Protein 2HQX (pdb70)

B-factor: mean 15.93, std 7.94, range [4.42, 70.78]

Secondary structure (P-SEA, 3-state):
caaaaaaaaaaaaaaacccccccccccccbbbbbbccccbbbbbbbcccccccbbbbbccccbbbbbbcccccccccccccccccccccc/caaaaaaaaaaaaaaacccccccccccccbbbbbbccccbbbbbbbcccccccbbbbbcccccbbbbbcccccccccccccccccccccc

InterPro domains:
  IPR002071 Thermonuclease active site [PS01284] (103-113)
  IPR002999 Tudor domain [PF00567] (680-797)
  IPR002999 Tudor domain [PS50304] (729-787)
  IPR002999 Tudor domain [SM00333] (728-785)
  IPR016071 Staphylococcal nuclease (SNase-like), OB-fold [PF00565] (51-166)
  IPR016071 Staphylococcal nuclease (SNase-like), OB-fold [PF00565] (220-327)
  IPR016071 Staphylococcal nuclease (SNase-like), OB-fold [PF00565] (368-495)
  IPR016071 Staphylococcal nuclease (SNase-like), OB-fold [PF00565] (553-659)
  IPR016071 Staphylococcal nuclease (SNase-like), OB-fold [PF00565] (847-894)
  IPR016071 Staphylococcal nuclease (SNase-like), OB-fold [PS50830] (18-166)
  IPR016071 Staphylococcal nuclease (SNase-like), OB-fold [PS50830] (193-328)
  IPR016071 Staphylococcal nuclease (SNase-like), OB-fold [PS50830] (341-496)
  IPR016071 Staphylococcal nuclease (SNase-like), OB-fold [PS50830] (525-660)
  IPR016071 Staphylococcal nuclease (SNase-like), OB-fold [SM00318] (18-166)
  IPR016071 Staphylococcal nuclease (SNase-like), OB-fold [SM00318] (193-328)
  IPR016071 Staphylococcal nuclease (SNase-like), OB-fold [SM00318] (341-496)
  IPR016071 Staphylococcal nuclease (SNase-like), OB-fold [SM00318] (525-660)
  IPR016685 RNA-induced silencing complex, nuclease component Tudor-SN [PIRSF017179] (17-906)
  IPR035437 SNase-like, OB-fold superfamily [G3DSA:2.40.50.90] (15-183)
  IPR035437 SNase-like, OB-fold superfamily [G3DSA:2.40.50.90] (184-339)

Radius of gyration: 18.03 Å; Cα contacts (8 Å, |Δi|>4): 352; chains: 2; bounding box: 42×44×46 Å

Foldseek 3Di:
DVVVVLQVVQQVVCVVPPADPPPDDADAQDWWWFQDPVRGIAIWGFHDDPDQAFTWIARQQAGDIDTGHPRRIHHDDPCNDCVNPNRNHD/DVVVVLQVVQQVVCVVVPFDPPPDDADAQDWWWFQDPVRGIAIWGFHDDPDQAFTWIARQQAGDIDTGHVRRIGHDDPCNDVVNPNRNHD

Solvent-accessible surface area: 9723 Å² total; per-residue (Å²): 93,132,27,127,132,15,7,114,86,1,60,93,62,14,85,98,74,76,46,68,66,10,72,33,44,3,51,178,39,38,64,0,4,0,65,61,118,76,38,80,33,31,1,0,105,1,58,94,26,83,10,0,29,104,0,45,0,43,3,2,4,116,34,56,149,38,71,4,45,13,82,78,7,0,88,19,32,111,61,17,25,43,100,85,14,86,53,63,44,167,104,129,28,129,134,16,6,119,85,0,64,93,59,14,88,98,72,76,52,69,102,77,80,37,83,25,56,180,37,38,64,0,3,0,66,6,52,46,36,80,36,6,1,0,102,1,51,94,76,90,37,115,61,100,4,41,0,41,0,4,5,53,29,3,88,13,40,4,50,43,114,76,9,0,89,19,33,113,61,18,27,45,101,86,12,84,52,67,35,170

Structure (mmCIF, N/CA/C/O backbone):
data_2HQX
#
_entry.id   2HQX
#
_cell.length_a   30.777
_cell.length_b   37.684
_cell.length_c   40.202
_cell.angle_alpha   90.03
_cell.angle_beta   105.32
_cell.angle_gamma   99.72
#
_symmetry.space_group_name_H-M   'P 1'
#
loop_
_entity.id
_entity.type
_entity.pdbx_description
1 polyme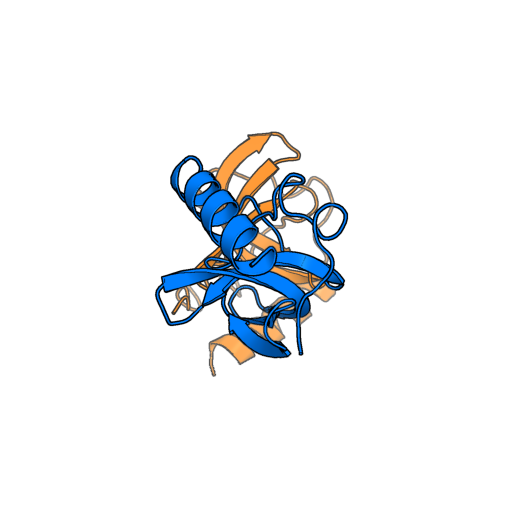r 'P100 CO-ACTIVATOR TUDOR DOMAIN'
2 water water
#
loop_
_atom_site.group_PDB
_atom_site.id
_atom_site.type_symbol
_atom_site.label_atom_id
_atom_site.label_alt_id
_atom_site.label_comp_id
_atom_site.label_asym_id
_atom_site.label_entity_id
_atom_site.label_seq_id
_atom_site.pdbx_PDB_ins_code
_atom_site.Cartn_x
_atom_site.Cartn_y
_atom_site.Cartn_z
_atom_site.occupancy
_atom_site.B_iso_or_equiv
_atom_site.auth_seq_id
_atom_site.auth_comp_id
_atom_site.auth_asym_id
_atom_site.auth_atom_id
_atom_site.pdbx_PDB_model_num
ATOM 1 N N . THR A 1 41 ? -12.197 10.886 11.120 1.00 16.75 8 THR A N 1
ATOM 2 C CA . THR A 1 41 ? -10.763 11.210 11.256 1.00 16.10 8 THR A CA 1
ATOM 3 C C . THR A 1 41 ? -10.211 11.436 9.813 1.00 14.88 8 THR A C 1
ATOM 4 O O . THR A 1 41 ? -10.764 10.898 8.845 1.00 14.71 8 THR A O 1
ATOM 8 N N . GLN A 1 42 ? -9.169 12.252 9.645 1.00 13.80 9 GLN A N 1
ATOM 9 C CA . GLN A 1 42 ? -8.579 12.468 8.309 1.00 13.61 9 GLN A CA 1
ATOM 10 C C . GLN A 1 42 ? -8.162 11.156 7.655 1.00 12.48 9 GLN A C 1
ATOM 11 O O . GLN A 1 42 ? -8.397 10.931 6.469 1.00 11.58 9 GLN A O 1
ATOM 17 N N . PHE A 1 43 ? -7.545 10.292 8.450 1.00 11.78 10 PHE A N 1
ATOM 18 C CA . PHE A 1 43 ? -7.155 8.968 7.996 1.00 12.54 10 PHE A CA 1
ATOM 19 C C . PHE A 1 43 ? -8.382 8.172 7.540 1.00 12.65 10 PHE A C 1
ATOM 20 O O . PHE A 1 43 ? -8.386 7.589 6.455 1.00 11.53 10 PHE A O 1
ATOM 28 N N . GLN A 1 44 ? -9.430 8.143 8.357 1.00 12.37 11 GLN A N 1
ATOM 29 C CA . GLN A 1 44 ? -10.642 7.385 8.030 1.00 12.83 11 GLN A CA 1
ATOM 30 C C . GLN A 1 44 ? -11.270 7.861 6.735 1.00 12.37 11 GLN A C 1
ATOM 31 O O . GLN A 1 44 ? -11.682 7.052 5.913 1.00 12.13 11 GLN A O 1
ATOM 37 N N . LYS A 1 45 ? -11.332 9.176 6.556 1.00 12.00 12 LYS A N 1
ATOM 38 C CA . LYS A 1 45 ? -11.914 9.777 5.368 1.00 12.13 12 LYS A CA 1
ATOM 39 C C . LYS A 1 45 ? -11.076 9.455 4.138 1.00 11.57 12 LYS A C 1
ATOM 40 O O . LYS A 1 45 ? -11.621 9.143 3.087 1.00 11.16 12 LYS A O 1
ATOM 46 N N . LEU A 1 46 ? -9.747 9.544 4.258 1.00 10.51 13 LEU A N 1
ATOM 47 C CA . LEU A 1 46 ? -8.886 9.220 3.110 1.00 10.73 13 LEU A CA 1
ATOM 48 C C . LEU A 1 46 ? -9.036 7.751 2.717 1.00 10.21 13 LEU A C 1
ATOM 49 O O . LEU A 1 46 ? -9.090 7.443 1.534 1.00 10.01 13 LEU A O 1
ATOM 54 N N . MET A 1 47 ? -9.124 6.851 3.693 1.00 10.36 14 MET A N 1
ATOM 55 C CA . MET A 1 47 ? -9.225 5.421 3.378 1.00 10.20 14 MET A CA 1
ATOM 56 C C . MET A 1 47 ? -10.507 5.103 2.661 1.00 10.43 14 MET A C 1
ATOM 57 O O . MET A 1 47 ? -10.523 4.308 1.730 1.00 9.31 14 MET A O 1
ATOM 62 N N . GLU A 1 48 ? -11.596 5.725 3.103 1.00 10.81 15 GLU A N 1
ATOM 63 C CA . GLU A 1 48 ? -12.875 5.548 2.437 1.00 12.10 15 GLU A CA 1
ATOM 64 C C . GLU A 1 48 ? -12.802 6.035 0.999 1.00 10.89 15 GLU A C 1
ATOM 65 O O . GLU A 1 48 ? -13.194 5.322 0.079 1.00 11.54 15 GLU A O 1
ATOM 71 N N . ASN A 1 49 ? -12.284 7.242 0.808 1.00 10.07 16 ASN A N 1
ATOM 72 C CA . ASN A 1 49 ? -12.228 7.810 -0.535 1.00 10.59 16 ASN A CA 1
ATOM 73 C C . ASN A 1 49 ? -11.286 6.976 -1.415 1.00 9.32 16 ASN A C 1
ATOM 74 O O . ASN A 1 49 ? -11.622 6.644 -2.532 1.00 9.80 16 ASN A O 1
ATOM 79 N N . MET A 1 50 ? -10.121 6.602 -0.871 1.00 7.97 17 MET A N 1
ATOM 80 C CA . MET A 1 50 ? -9.151 5.805 -1.618 1.00 7.30 17 MET A CA 1
ATOM 81 C C . MET A 1 50 ? -9.732 4.456 -2.026 1.00 8.02 17 MET A C 1
ATOM 82 O O . MET A 1 50 ? -9.621 4.044 -3.172 1.00 8.57 17 MET A O 1
ATOM 87 N N . ARG A 1 51 ? -10.346 3.751 -1.077 1.00 7.24 18 ARG A N 1
ATOM 88 C CA . ARG A 1 51 ? -10.933 2.437 -1.351 1.00 7.54 18 ARG A CA 1
ATOM 89 C C . ARG A 1 51 ? -12.097 2.501 -2.333 1.00 7.83 18 ARG A C 1
ATOM 90 O O . ARG A 1 51 ? -12.245 1.603 -3.174 1.00 7.75 18 ARG A O 1
ATOM 98 N N . ASN A 1 52 ? -12.883 3.573 -2.272 1.00 7.94 19 ASN A N 1
ATOM 99 C CA . ASN A 1 52 ? -13.954 3.740 -3.266 1.00 9.63 19 ASN A CA 1
ATOM 100 C C . ASN A 1 52 ? -13.376 3.953 -4.654 1.00 9.80 19 ASN A C 1
ATOM 101 O O . ASN A 1 52 ? -13.888 3.428 -5.647 1.00 10.63 19 ASN A O 1
ATOM 106 N N . ASP A 1 53 ? -12.272 4.703 -4.725 1.00 10.18 20 ASP A N 1
ATOM 107 C CA . ASP A 1 53 ? -11.598 4.922 -6.003 1.00 10.64 20 ASP A CA 1
ATOM 108 C C . ASP A 1 53 ? -10.947 3.637 -6.526 1.00 9.95 20 ASP A C 1
ATOM 109 O O . ASP A 1 53 ? -11.024 3.327 -7.715 1.00 10.82 20 ASP A O 1
ATOM 114 N N . ILE A 1 54 ? -10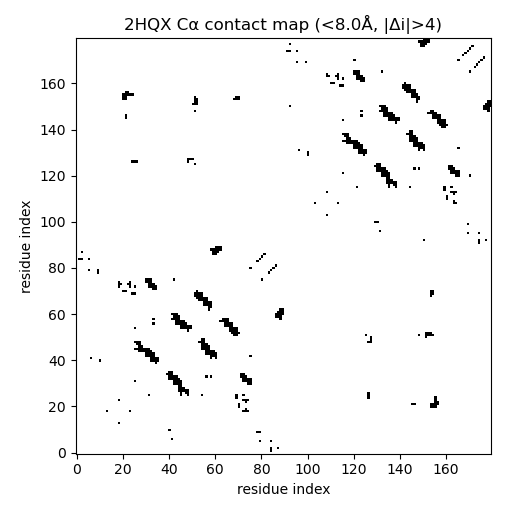.287 2.888 -5.644 1.00 8.95 21 ILE A N 1
ATOM 115 C CA . ILE A 1 54 ? -9.665 1.622 -6.060 1.00 10.19 21 ILE A CA 1
ATOM 116 C C . ILE A 1 54 ? -10.744 0.687 -6.609 1.00 11.00 21 ILE A C 1
ATOM 117 O O . ILE A 1 54 ? -10.545 0.051 -7.627 1.00 11.76 21 ILE A O 1
ATOM 122 N N . ALA A 1 55 ? -11.896 0.624 -5.950 1.00 12.28 22 ALA A N 1
ATOM 123 C CA . ALA A 1 55 ? -12.982 -0.239 -6.402 1.00 14.08 22 ALA A CA 1
ATOM 124 C C . ALA A 1 55 ? -13.493 0.182 -7.788 1.00 15.06 22 ALA A C 1
ATOM 125 O O . ALA A 1 55 ? -13.866 -0.681 -8.590 1.00 16.83 22 ALA A O 1
ATOM 127 N N . SER A 1 56 ? -13.464 1.483 -8.089 1.00 15.85 23 SER A N 1
ATOM 128 C CA . SER A 1 56 ? -13.858 2.002 -9.414 1.00 17.23 23 SER A CA 1
ATOM 129 C C . SER A 1 56 ? -12.844 1.671 -10.513 1.00 17.27 23 SER A C 1
ATOM 130 O O . SER A 1 56 ? -13.193 1.659 -11.692 1.00 17.49 23 SER A O 1
ATOM 133 N N . HIS A 1 57 ? -11.590 1.443 -10.122 1.00 16.17 24 HIS A N 1
ATOM 134 C CA . HIS A 1 57 ? -10.487 1.218 -11.060 1.00 16.68 24 HIS A CA 1
ATOM 135 C C . HIS A 1 57 ? -9.460 0.263 -10.440 1.00 16.31 24 HIS A C 1
ATOM 136 O O . HIS A 1 57 ? -8.341 0.658 -10.092 1.00 16.05 24 HIS A O 1
ATOM 138 N N . PRO A 1 58 ? -9.854 -0.998 -10.308 1.00 16.86 25 PRO A N 1
ATOM 139 C CA . PRO A 1 58 ? -9.047 -2.005 -9.627 1.00 16.33 25 PRO A CA 1
ATOM 140 C C . PRO A 1 58 ? -7.667 -2.126 -10.275 1.00 16.33 25 PRO A C 1
ATOM 141 O O . PRO A 1 58 ? -7.560 -2.049 -11.503 1.00 16.20 25 PRO A O 1
ATOM 143 N N . PRO A 1 59 ? -6.601 -2.305 -9.466 1.00 15.96 26 PRO A N 1
ATOM 144 C CA . PRO A 1 59 ? -5.281 -2.441 -10.085 1.00 15.73 26 PRO A CA 1
ATOM 145 C C . PRO A 1 59 ? -5.256 -3.546 -11.134 1.00 15.54 26 PRO A C 1
ATOM 146 O O . PRO A 1 59 ? -5.865 -4.607 -10.930 1.00 15.34 26 PRO A O 1
ATOM 150 N N . VAL A 1 60 ? -4.536 -3.291 -12.227 1.00 15.82 27 VAL A N 1
ATOM 151 C CA . VAL A 1 60 ? -4.402 -4.259 -13.317 1.00 16.24 27 VAL A CA 1
ATOM 152 C C . VAL A 1 60 ? -3.102 -5.028 -13.165 1.00 16.84 27 VAL A C 1
ATOM 153 O O . VAL A 1 60 ? -2.042 -4.428 -13.035 1.00 16.47 27 VAL A O 1
ATOM 155 N N . GLU A 1 61 ? -3.183 -6.358 -13.194 1.00 17.35 28 GLU A N 1
ATOM 156 C CA . GLU A 1 61 ? -1.998 -7.189 -13.021 1.00 17.90 28 GLU A CA 1
ATOM 157 C C . GLU A 1 61 ? -0.942 -6.816 -14.056 1.00 18.07 28 GLU A C 1
ATOM 158 O O . GLU A 1 61 ? -1.235 -6.711 -15.248 1.00 18.38 28 GLU A O 1
ATOM 160 N N . GLY A 1 62 ? 0.264 -6.525 -13.565 1.00 18.18 29 GLY A N 1
ATOM 161 C CA . GLY A 1 62 ? 1.434 -6.211 -14.386 1.00 18.38 29 GLY A CA 1
ATOM 162 C C . GLY A 1 62 ? 1.671 -4.719 -14.619 1.00 18.05 29 GLY A C 1
ATOM 163 O O . GLY A 1 62 ? 2.764 -4.317 -15.013 1.00 18.58 29 GLY A O 1
ATOM 164 N N . SER A 1 63 ? 0.656 -3.906 -14.357 1.00 17.44 30 SER A N 1
ATOM 165 C CA . SER A 1 63 ? 0.773 -2.485 -14.589 1.00 16.41 30 SER A CA 1
ATOM 166 C C . SER A 1 63 ? 1.720 -1.814 -13.566 1.00 16.16 30 SER A C 1
ATOM 167 O O . SER A 1 63 ? 2.615 -1.061 -13.956 1.00 16.83 30 SER A O 1
ATOM 169 N N . TYR A 1 64 ? 1.539 -2.092 -12.273 1.00 14.74 31 TYR A N 1
ATOM 170 C CA . TYR A 1 64 ? 2.437 -1.536 -11.254 1.00 14.07 31 TYR A CA 1
ATOM 171 C C . TYR A 1 64 ? 3.658 -2.424 -11.012 1.00 13.73 31 TYR A C 1
ATOM 172 O O . TYR A 1 64 ? 3.506 -3.608 -10.728 1.00 14.48 31 TYR A O 1
ATOM 181 N N . ALA A 1 65 ? 4.849 -1.836 -11.106 1.00 13.28 32 ALA A N 1
ATOM 182 C CA . ALA A 1 65 ? 6.105 -2.540 -10.846 1.00 13.65 32 ALA A CA 1
ATOM 183 C C . ALA A 1 65 ? 6.738 -1.957 -9.581 1.00 13.02 32 ALA A C 1
ATOM 184 O O . ALA A 1 65 ? 6.965 -0.753 -9.502 1.00 14.27 32 ALA A O 1
ATOM 186 N N . PRO A 1 66 ? 7.018 -2.817 -8.605 1.00 13.08 33 PRO A N 1
ATOM 187 C CA . PRO A 1 66 ? 7.544 -2.373 -7.312 1.00 13.26 33 PRO A CA 1
ATOM 188 C C . PRO A 1 66 ? 9.000 -1.944 -7.420 1.00 13.46 33 PRO A C 1
ATOM 189 O O . PRO A 1 66 ? 9.820 -2.639 -8.037 1.00 13.90 33 PRO A O 1
ATOM 191 N N . ARG A 1 67 ? 9.325 -0.794 -6.846 1.00 12.70 34 ARG A N 1
ATOM 192 C CA . ARG A 1 67 ? 10.715 -0.379 -6.719 1.00 12.98 34 ARG A CA 1
ATOM 193 C C . ARG A 1 67 ? 10.948 0.202 -5.334 1.00 12.57 34 ARG A C 1
ATOM 194 O O . ARG A 1 67 ? 10.074 0.871 -4.773 1.00 11.54 34 ARG A O 1
ATOM 196 N N . ARG A 1 68 ? 12.129 -0.080 -4.784 1.00 11.58 35 ARG A N 1
ATOM 197 C CA . ARG A 1 68 ? 12.472 0.334 -3.440 1.00 10.64 35 ARG A CA 1
ATOM 198 C C . ARG A 1 68 ? 12.262 1.825 -3.260 1.00 10.06 35 ARG A C 1
ATOM 199 O O . ARG A 1 68 ? 12.693 2.637 -4.091 1.00 10.34 35 ARG A O 1
ATOM 207 N N . GLY A 1 69 ? 11.565 2.165 -2.173 1.00 9.39 36 GLY A N 1
ATOM 208 C CA . GLY A 1 69 ? 11.342 3.545 -1.787 1.00 10.24 36 GLY A CA 1
ATOM 209 C C . GLY A 1 69 ? 10.090 4.184 -2.369 1.00 9.55 36 GLY A C 1
ATOM 210 O O . GLY A 1 69 ? 9.690 5.284 -1.935 1.00 11.29 36 GLY A O 1
ATOM 211 N N . GLU A 1 70 ? 9.463 3.507 -3.332 1.00 10.51 37 GLU A N 1
ATOM 212 C CA . GLU A 1 70 ? 8.231 4.007 -3.955 1.00 10.26 37 GLU A CA 1
ATOM 213 C C . GLU A 1 70 ? 7.041 3.714 -3.071 1.00 10.03 37 GLU A C 1
ATOM 214 O O . GLU A 1 70 ? 7.013 2.701 -2.368 1.00 9.59 37 GLU A O 1
ATOM 216 N N . PHE A 1 71 ? 6.064 4.617 -3.116 1.00 9.32 38 PHE A N 1
ATOM 217 C CA . PHE A 1 71 ? 4.764 4.375 -2.491 1.00 9.33 38 PHE A CA 1
ATOM 218 C C . PHE A 1 71 ? 3.851 3.600 -3.445 1.00 10.00 38 PHE A C 1
ATOM 219 O O . PHE A 1 71 ? 3.986 3.651 -4.674 1.00 11.29 38 PHE A O 1
ATOM 227 N N . CYS A 1 72 ? 2.938 2.841 -2.856 1.00 8.76 39 CYS A N 1
ATOM 228 C CA . CYS A 1 72 ? 2.005 2.029 -3.603 1.00 8.92 39 CYS A CA 1
ATOM 229 C C . CYS A 1 72 ? 0.801 1.759 -2.740 1.00 9.07 39 CYS A C 1
ATOM 230 O O . CYS A 1 72 ? 0.718 2.244 -1.619 1.00 7.04 39 CYS A O 1
ATOM 233 N N . ILE A 1 73 ? -0.148 0.988 -3.258 1.00 7.30 40 ILE A N 1
ATOM 234 C CA . ILE A 1 73 ? -1.166 0.420 -2.392 1.00 7.17 40 ILE A CA 1
ATOM 235 C C . ILE A 1 73 ? -0.875 -1.076 -2.252 1.00 6.57 40 ILE A C 1
ATOM 236 O O . ILE A 1 73 ? -0.323 -1.695 -3.166 1.00 7.57 40 ILE A O 1
ATOM 241 N N . ALA A 1 74 ? -1.222 -1.637 -1.102 1.00 6.55 41 ALA A N 1
ATOM 242 C CA . ALA A 1 74 ? -0.964 -3.035 -0.793 1.00 7.00 41 ALA A CA 1
ATOM 243 C C . ALA A 1 74 ? -2.219 -3.656 -0.211 1.00 6.77 41 ALA A C 1
ATOM 244 O O . ALA A 1 74 ? -2.878 -3.026 0.640 1.00 7.27 41 ALA A O 1
ATOM 246 N N . LYS A 1 75 ? -2.544 -4.862 -0.674 1.00 7.93 42 LYS A N 1
ATOM 247 C CA . LYS A 1 75 ? -3.732 -5.551 -0.223 1.00 7.59 42 LYS A CA 1
ATOM 248 C C . LYS A 1 75 ? -3.407 -6.448 0.954 1.00 8.24 42 LYS A C 1
ATOM 249 O O . LYS A 1 75 ? -2.734 -7.455 0.797 1.00 9.17 42 LYS A O 1
ATOM 255 N N . PHE A 1 76 ? -3.878 -6.058 2.140 1.00 8.28 43 PHE A N 1
ATOM 256 C CA . PHE A 1 76 ? -3.534 -6.731 3.392 1.00 9.61 43 PHE A CA 1
ATOM 257 C C . PHE A 1 76 ? -4.335 -8.033 3.517 1.00 10.38 43 PHE A C 1
ATOM 258 O O . PHE A 1 76 ? -5.184 -8.338 2.668 1.00 10.99 43 PHE A O 1
ATOM 266 N N . VAL A 1 77 ? -4.099 -8.785 4.590 1.00 10.56 44 VAL A N 1
ATOM 267 C CA . VAL A 1 77 ? -4.730 -10.094 4.768 1.00 12.17 44 VAL A CA 1
ATOM 268 C C . VAL A 1 77 ? -6.246 -10.023 4.998 1.00 12.29 44 VAL A C 1
ATOM 269 O O . VAL A 1 77 ? -6.945 -11.053 4.951 1.00 13.89 44 VAL A O 1
ATOM 273 N N . ASP A 1 78 ? -6.764 -8.827 5.257 1.00 11.75 45 ASP A N 1
ATOM 274 C CA . ASP A 1 78 ? -8.210 -8.626 5.428 1.00 11.56 45 ASP A CA 1
ATOM 275 C C . ASP A 1 78 ? -8.938 -8.376 4.097 1.00 11.69 45 ASP A C 1
ATOM 276 O O . ASP A 1 78 ? -10.156 -8.151 4.067 1.00 12.71 45 ASP A O 1
ATOM 281 N N . GLY A 1 79 ? -8.180 -8.433 3.006 1.00 12.07 46 GLY A N 1
ATOM 282 C CA . GLY A 1 79 ? -8.714 -8.192 1.679 1.00 11.77 46 GLY A CA 1
ATOM 283 C C . GLY A 1 79 ? -8.936 -6.715 1.388 1.00 11.72 46 GLY A C 1
ATOM 284 O O . GLY A 1 79 ? -9.534 -6.365 0.370 1.00 12.53 46 GLY A O 1
ATOM 285 N N . GLU A 1 80 ? -8.444 -5.845 2.275 1.00 11.04 47 GLU A N 1
ATOM 286 C CA . GLU A 1 80 ? -8.541 -4.391 2.082 1.00 10.73 47 GLU A CA 1
ATOM 287 C C . GLU A 1 80 ? -7.217 -3.773 1.615 1.00 9.61 47 GLU A C 1
ATOM 288 O O . GLU A 1 80 ? -6.132 -4.283 1.934 1.00 8.04 47 GLU A O 1
ATOM 294 N N . TRP A 1 81 ? -7.323 -2.661 0.876 1.00 7.80 48 TRP A N 1
ATOM 295 C CA . TRP A 1 81 ? -6.160 -1.951 0.342 1.00 7.49 48 TRP A CA 1
ATOM 296 C C . TRP A 1 81 ? -5.726 -0.864 1.331 1.00 6.22 48 TRP A C 1
ATOM 297 O O . TRP A 1 81 ? -6.557 -0.186 1.961 1.00 8.16 48 TRP A O 1
ATOM 308 N N . TYR A 1 82 ? -4.408 -0.726 1.445 1.00 6.59 49 TYR A N 1
ATOM 309 C CA . TYR A 1 82 ? -3.762 0.227 2.349 1.00 5.81 49 TYR A CA 1
ATOM 310 C C . TYR A 1 82 ? -2.626 0.940 1.645 1.00 6.55 49 TYR A C 1
ATOM 311 O O . TYR A 1 82 ? -2.054 0.397 0.700 1.00 6.22 49 TYR A O 1
ATOM 320 N N . ARG A 1 83 ? -2.274 2.138 2.101 1.00 5.91 50 ARG A N 1
ATOM 321 C CA . ARG A 1 83 ? -1.092 2.816 1.565 1.00 6.00 50 ARG A CA 1
ATOM 322 C C . ARG A 1 83 ? 0.183 2.140 2.097 1.00 6.57 50 ARG A C 1
ATOM 323 O O . ARG A 1 83 ? 0.287 1.742 3.271 1.00 6.30 50 ARG A O 1
ATOM 331 N N . ALA A 1 84 ? 1.174 2.013 1.219 1.00 6.13 51 ALA A N 1
ATOM 332 C CA . ALA A 1 84 ? 2.395 1.334 1.602 1.00 6.66 51 ALA A CA 1
ATOM 333 C C . ALA A 1 84 ? 3.602 1.900 0.886 1.00 7.06 51 ALA A C 1
ATOM 334 O O . ALA A 1 84 ? 3.497 2.684 -0.054 1.00 7.33 51 ALA A O 1
ATOM 336 N N . ARG A 1 85 ? 4.767 1.526 1.399 1.00 6.95 52 ARG A N 1
ATOM 337 C CA . ARG A 1 85 ? 6.034 1.875 0.766 1.00 8.40 52 ARG A CA 1
ATOM 338 C C . ARG A 1 85 ? 6.881 0.616 0.596 1.00 7.82 52 ARG A C 1
ATOM 339 O O . ARG A 1 85 ? 6.947 -0.230 1.486 1.00 7.57 52 ARG A O 1
ATOM 347 N N . VAL A 1 86 ? 7.518 0.495 -0.570 1.00 7.72 53 VAL A N 1
ATOM 348 C CA . VAL A 1 86 ? 8.336 -0.682 -0.855 1.00 7.95 53 VAL A CA 1
ATOM 349 C C . VAL A 1 86 ? 9.699 -0.536 -0.148 1.00 7.94 53 VAL A C 1
ATOM 350 O O . VAL A 1 86 ? 10.392 0.475 -0.327 1.00 8.14 53 VAL A O 1
ATOM 354 N N . GLU A 1 87 ? 10.060 -1.537 0.661 1.00 8.91 54 GLU A N 1
ATOM 355 C CA . GLU A 1 87 ? 11.334 -1.540 1.384 1.00 10.14 54 GLU A CA 1
ATOM 356 C C . GLU A 1 87 ? 12.423 -2.440 0.780 1.00 10.92 54 GLU A C 1
ATOM 357 O O . GLU A 1 87 ? 13.626 -2.169 0.979 1.00 11.78 54 GLU A O 1
ATOM 363 N N . LYS A 1 88 ? 12.014 -3.492 0.063 1.00 10.13 55 LYS A N 1
ATOM 364 C CA . LYS A 1 88 ? 12.969 -4.425 -0.543 1.00 11.57 55 LYS A CA 1
ATOM 365 C C . LYS A 1 88 ? 12.238 -5.335 -1.510 1.00 11.31 55 LYS A C 1
ATOM 366 O O . LYS A 1 88 ? 11.145 -5.832 -1.216 1.00 11.70 55 LYS A O 1
ATOM 372 N N . VAL A 1 89 ? 12.871 -5.578 -2.653 1.00 11.94 56 VAL A N 1
ATOM 373 C CA . VAL A 1 89 ? 12.359 -6.504 -3.636 1.00 13.37 56 VAL A CA 1
ATOM 374 C C . VAL A 1 89 ? 13.204 -7.771 -3.599 1.00 14.42 56 VAL A C 1
ATOM 375 O O . VAL A 1 89 ? 14.383 -7.766 -4.001 1.00 15.27 56 VAL A O 1
ATOM 379 N N . GLU A 1 90 ? 12.588 -8.848 -3.120 1.00 14.85 57 GLU A N 1
ATOM 380 C CA . GLU A 1 90 ? 13.255 -10.147 -2.994 1.00 17.44 57 GLU A CA 1
ATOM 381 C C . GLU A 1 90 ? 13.053 -10.983 -4.266 1.00 16.69 57 GLU A C 1
ATOM 382 O O . GLU A 1 90 ? 14.014 -11.556 -4.814 1.00 17.75 57 GLU A O 1
ATOM 388 N N . SER A 1 91 ? 11.810 -11.040 -4.735 1.00 16.72 58 SER A N 1
ATOM 389 C CA . SER A 1 91 ? 11.437 -11.723 -5.974 1.00 15.59 58 SER A CA 1
ATOM 390 C C . SER A 1 91 ? 10.058 -11.231 -6.417 1.00 15.52 58 SER A C 1
ATOM 391 O O . SER A 1 91 ? 9.423 -10.479 -5.684 1.00 15.12 58 SER A O 1
ATOM 394 N N . PRO A 1 92 ? 9.589 -11.611 -7.619 1.00 14.52 59 PRO A N 1
ATOM 395 C CA . PRO A 1 92 ? 8.235 -11.216 -8.001 1.00 14.85 59 PRO A CA 1
ATOM 396 C C . PRO A 1 92 ? 7.130 -11.594 -7.015 1.00 14.65 59 PRO A C 1
ATOM 397 O O . PRO A 1 92 ? 6.091 -10.915 -6.969 1.00 14.96 59 PRO A O 1
ATOM 401 N N . ALA A 1 93 ? 7.356 -12.651 -6.226 1.00 14.00 60 ALA A N 1
ATOM 402 C CA . ALA A 1 93 ? 6.361 -13.133 -5.275 1.00 14.09 60 ALA A CA 1
ATOM 403 C C . ALA A 1 93 ? 6.641 -12.601 -3.876 1.00 13.95 60 ALA A C 1
ATOM 404 O O . ALA A 1 93 ? 5.839 -12.811 -2.978 1.00 14.68 60 ALA A O 1
ATOM 406 N N . LYS A 1 94 ? 7.780 -11.931 -3.692 1.00 13.50 61 LYS A N 1
ATOM 407 C CA . LYS A 1 94 ? 8.187 -11.498 -2.355 1.00 13.26 61 LYS A CA 1
ATOM 408 C C . LYS A 1 94 ? 8.692 -10.055 -2.285 1.00 12.70 61 LYS A C 1
ATOM 409 O O . LYS A 1 94 ? 9.886 -9.775 -2.420 1.00 12.88 61 LYS A O 1
ATOM 415 N N . ILE A 1 95 ? 7.749 -9.145 -2.070 1.00 10.99 62 ILE A N 1
ATOM 416 C CA . ILE A 1 95 ? 8.039 -7.724 -1.978 1.00 10.38 62 ILE A CA 1
ATOM 417 C C . ILE A 1 95 ? 7.797 -7.283 -0.545 1.00 9.57 62 ILE A C 1
ATOM 418 O O . ILE A 1 95 ? 6.709 -7.491 -0.014 1.00 9.85 62 ILE A O 1
ATOM 423 N N . HIS A 1 96 ? 8.831 -6.716 0.079 1.00 8.72 63 HIS A N 1
ATOM 424 C CA . HIS A 1 96 ? 8.760 -6.259 1.466 1.00 9.01 63 HIS A CA 1
ATOM 425 C C . HIS A 1 96 ? 8.177 -4.864 1.459 1.00 8.69 63 HIS A C 1
ATOM 426 O O . HIS A 1 96 ? 8.741 -3.971 0.849 1.00 8.99 63 HIS A O 1
ATOM 433 N N . VAL A 1 97 ? 7.038 -4.694 2.127 1.00 7.77 64 VAL A N 1
ATOM 434 C CA . VAL A 1 97 ? 6.413 -3.373 2.242 1.00 8.19 64 VAL A CA 1
ATOM 435 C C . VAL A 1 97 ? 6.176 -2.934 3.680 1.00 8.74 64 VAL A C 1
ATOM 436 O O . VAL A 1 97 ? 6.138 -3.751 4.610 1.00 8.21 64 VAL A O 1
ATOM 440 N N . PHE A 1 98 ? 5.998 -1.633 3.828 1.00 7.92 65 PHE A N 1
ATOM 441 C CA . PHE A 1 98 ? 5.723 -0.980 5.101 1.00 7.55 65 PHE A CA 1
ATOM 442 C C . PHE A 1 98 ? 4.397 -0.264 4.915 1.00 6.71 65 PHE A C 1
ATOM 443 O O . PHE A 1 98 ? 4.250 0.544 4.002 1.00 6.44 65 PHE A O 1
ATOM 451 N N . TYR A 1 99 ? 3.425 -0.606 5.762 1.00 7.49 66 TYR A N 1
ATOM 452 C CA . TYR A 1 99 ? 2.124 0.041 5.735 1.00 7.11 66 TYR A CA 1
ATOM 453 C C . TYR A 1 99 ? 2.252 1.406 6.416 1.00 6.88 66 TYR A C 1
ATOM 454 O O . TYR A 1 99 ? 2.349 1.487 7.653 1.00 6.36 66 TYR A O 1
ATOM 463 N N . ILE A 1 100 ? 2.243 2.477 5.621 1.00 7.14 67 ILE A N 1
ATOM 464 C CA . ILE A 1 100 ? 2.674 3.767 6.122 1.00 7.34 67 ILE A CA 1
ATOM 465 C C . ILE A 1 100 ? 1.727 4.408 7.111 1.00 7.59 67 ILE A C 1
ATOM 466 O O . ILE A 1 100 ? 2.128 5.312 7.827 1.00 8.49 67 ILE A O 1
ATOM 471 N N . ASP A 1 101 ? 0.490 3.929 7.151 1.00 6.63 68 ASP A N 1
ATOM 472 C CA . ASP A 1 101 ? -0.495 4.492 8.078 1.00 7.05 68 ASP A CA 1
ATOM 473 C C . ASP A 1 101 ? -0.684 3.675 9.340 1.00 9.18 68 ASP A C 1
ATOM 474 O O . ASP A 1 101 ? -1.419 4.101 10.243 1.00 7.85 68 ASP A O 1
ATOM 479 N N . TYR A 1 102 ? 0.000 2.534 9.416 1.00 9.32 69 TYR A N 1
ATOM 480 C CA . TYR A 1 102 ? -0.182 1.571 10.504 1.00 11.47 69 TYR A CA 1
ATOM 481 C C . TYR A 1 102 ? 1.115 1.085 11.158 1.00 12.87 69 TYR A C 1
ATOM 482 O O . TYR A 1 102 ? 1.088 0.644 12.307 1.00 15.01 69 TYR A O 1
ATOM 491 N N . GLY A 1 103 ? 2.241 1.138 10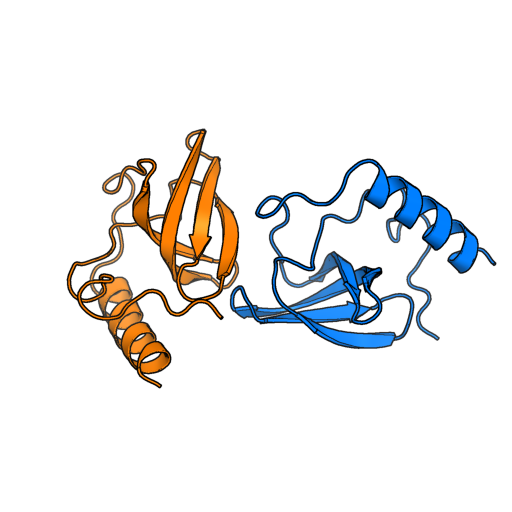.445 1.00 12.41 70 GLY A N 1
ATOM 492 C CA . GLY A 1 103 ? 3.550 0.867 11.070 1.00 12.77 70 GLY A CA 1
ATOM 493 C C . GLY A 1 103 ? 4.070 -0.559 11.054 1.00 13.80 70 GLY A C 1
ATOM 494 O O . GLY A 1 103 ? 5.135 -0.860 11.617 1.00 15.56 70 GLY A O 1
ATOM 495 N N . ASN A 1 104 ? 3.345 -1.443 10.383 1.00 11.91 71 ASN A N 1
ATOM 496 C CA . ASN A 1 104 ? 3.737 -2.844 10.269 1.00 12.06 71 ASN A CA 1
ATOM 497 C C . ASN A 1 104 ? 4.274 -3.143 8.890 1.00 11.00 71 ASN A C 1
ATOM 498 O O . ASN A 1 104 ? 4.079 -2.373 7.950 1.00 9.86 71 ASN A O 1
ATOM 503 N N . ARG A 1 105 ? 4.909 -4.298 8.783 1.00 10.26 72 ARG A N 1
ATOM 504 C CA . ARG A 1 105 ? 5.487 -4.760 7.537 1.00 10.82 72 ARG A CA 1
ATOM 505 C C . ARG A 1 105 ? 4.869 -6.072 7.083 1.00 11.23 72 ARG A C 1
ATOM 506 O O . ARG A 1 105 ? 4.307 -6.835 7.886 1.00 12.12 72 ARG A O 1
ATOM 514 N N . GLU A 1 106 ? 4.947 -6.320 5.781 1.00 10.61 73 GLU A N 1
ATOM 515 C CA . GLU A 1 106 ? 4.493 -7.578 5.221 1.00 11.24 73 GLU A CA 1
ATOM 516 C C . GLU A 1 106 ? 5.312 -7.878 3.996 1.00 11.43 73 GLU A C 1
ATOM 517 O O . GLU A 1 106 ? 5.781 -6.960 3.328 1.00 10.84 73 GLU A O 1
ATOM 523 N N . VAL A 1 107 ? 5.480 -9.170 3.712 1.00 11.98 74 VAL A N 1
ATOM 524 C CA . VAL A 1 107 ? 6.086 -9.634 2.478 1.00 12.92 74 VAL A CA 1
ATOM 525 C C . VAL A 1 107 ? 4.966 -10.199 1.633 1.00 13.54 74 VAL A C 1
ATOM 526 O O . VAL A 1 107 ? 4.275 -11.145 2.042 1.00 14.80 74 VAL A O 1
ATOM 530 N N . LEU A 1 108 ? 4.761 -9.617 0.457 1.00 13.44 75 LEU A N 1
ATOM 531 C CA . LEU A 1 108 ? 3.645 -10.037 -0.386 1.00 14.25 75 LEU A CA 1
ATOM 532 C C . LEU A 1 108 ? 3.988 -10.065 -1.868 1.00 13.22 75 LEU A C 1
ATOM 533 O O . LEU A 1 108 ? 4.973 -9.470 -2.293 1.00 12.25 75 LEU A O 1
ATOM 538 N N . PRO A 1 109 ? 3.176 -10.775 -2.662 1.00 12.74 76 PRO A N 1
ATOM 539 C CA . PRO A 1 109 ? 3.476 -10.862 -4.079 1.00 12.92 76 PRO A CA 1
ATOM 540 C C . PRO A 1 109 ? 3.106 -9.563 -4.812 1.00 13.41 76 PRO A C 1
ATOM 541 O O . PRO A 1 109 ? 2.295 -8.784 -4.306 1.00 12.87 76 PRO A O 1
ATOM 545 N N . SER A 1 110 ? 3.707 -9.341 -5.981 1.00 14.51 77 SER A N 1
ATOM 546 C CA . SER A 1 110 ? 3.408 -8.179 -6.820 1.00 15.00 77 SER A CA 1
ATOM 5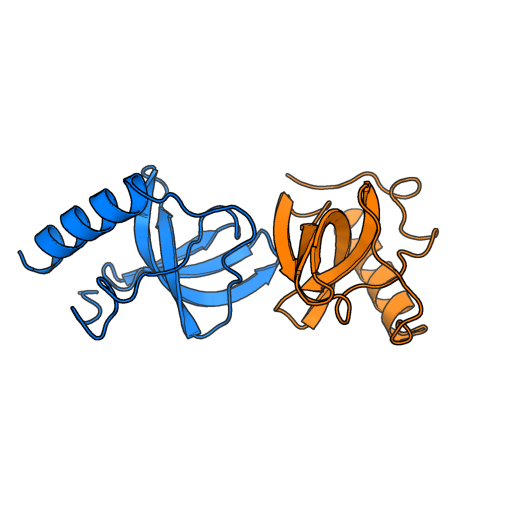47 C C . SER A 1 110 ? 1.924 -8.047 -7.160 1.00 14.09 77 SER A C 1
ATOM 548 O O . SER A 1 110 ? 1.430 -6.944 -7.421 1.00 13.74 77 SER A O 1
ATOM 551 N N . THR A 1 111 ? 1.215 -9.177 -7.173 1.00 13.92 78 THR A N 1
ATOM 552 C CA . THR A 1 111 ? -0.198 -9.198 -7.541 1.00 14.96 78 THR A CA 1
ATOM 553 C C . THR A 1 111 ? -1.043 -8.426 -6.520 1.00 13.76 78 THR A C 1
ATOM 554 O O . THR A 1 111 ? -2.107 -7.915 -6.856 1.00 14.77 78 THR A O 1
ATOM 558 N N . ARG A 1 112 ? -0.540 -8.316 -5.288 1.00 11.80 79 ARG A N 1
ATOM 559 C CA . ARG A 1 112 ? -1.274 -7.635 -4.232 1.00 11.23 79 ARG A CA 1
ATOM 560 C C . ARG A 1 112 ? -0.764 -6.213 -4.011 1.00 9.42 79 ARG A C 1
ATOM 561 O O . ARG A 1 112 ? -0.978 -5.621 -2.947 1.00 10.11 79 ARG A O 1
ATOM 569 N N . LEU A 1 113 ? -0.097 -5.670 -5.014 1.00 8.73 80 LEU A N 1
ATOM 570 C CA . LEU A 1 113 ? 0.361 -4.285 -4.972 1.00 8.38 80 LEU A CA 1
ATOM 571 C C . LEU A 1 113 ? -0.227 -3.537 -6.156 1.00 8.09 80 LEU A C 1
ATOM 572 O O . LEU A 1 113 ? -0.446 -4.092 -7.210 1.00 9.50 80 LEU A O 1
ATOM 577 N N . GLY A 1 114 ? -0.455 -2.246 -5.989 1.00 6.58 81 GLY A N 1
ATOM 578 C CA . GLY A 1 114 ? -0.958 -1.420 -7.070 1.00 7.37 81 GLY A CA 1
ATOM 579 C C . GLY A 1 114 ? -0.426 0.001 -6.992 1.00 7.23 81 GLY A C 1
ATOM 580 O O . GLY A 1 114 ? 0.224 0.375 -6.024 1.00 8.53 81 GLY A O 1
ATOM 581 N N . THR A 1 115 ? -0.723 0.798 -8.020 1.00 7.85 82 THR A N 1
ATOM 582 C CA . THR A 1 115 ? -0.321 2.191 -8.040 1.00 8.67 82 THR A CA 1
ATOM 583 C C . THR A 1 115 ? -1.088 2.973 -6.985 1.00 8.64 82 THR A C 1
ATOM 584 O O . THR A 1 115 ? -2.307 2.828 -6.852 1.00 9.11 82 THR A O 1
ATOM 588 N N . LEU A 1 116 ? -0.376 3.833 -6.257 1.00 8.23 83 LEU A N 1
ATOM 589 C CA . LEU A 1 116 ? -1.013 4.787 -5.356 1.00 9.11 83 LEU A CA 1
ATOM 590 C C . LEU A 1 116 ? -1.376 6.035 -6.149 1.00 9.64 83 LEU A C 1
ATOM 591 O O . LEU A 1 116 ? -0.506 6.764 -6.605 1.00 11.99 83 LEU A O 1
ATOM 596 N N . SER A 1 117 ? -2.666 6.264 -6.348 1.00 11.22 84 SER A N 1
ATOM 597 C CA . SER A 1 117 ? -3.084 7.441 -7.112 1.00 11.88 84 SER A CA 1
ATOM 598 C C . SER A 1 117 ? -2.688 8.719 -6.411 1.00 12.27 84 SER A C 1
ATOM 599 O O . SER A 1 117 ? -2.667 8.766 -5.183 1.00 10.46 84 SER A O 1
ATOM 602 N N . PRO A 1 118 ? -2.294 9.740 -7.195 1.00 12.42 85 PRO A N 1
ATOM 603 C CA . PRO A 1 118 ? -1.879 11.028 -6.644 1.00 12.91 85 PRO A CA 1
ATOM 604 C C . PRO A 1 118 ? -2.877 11.635 -5.641 1.00 12.58 85 PRO A C 1
ATOM 605 O O . PRO A 1 118 ? -2.445 12.311 -4.710 1.00 13.12 85 PRO A O 1
ATOM 609 N N . ALA A 1 119 ? -4.174 11.384 -5.824 1.00 12.52 86 ALA A N 1
ATOM 610 C CA . ALA A 1 119 ? -5.228 11.918 -4.944 1.00 12.25 86 ALA A CA 1
ATOM 611 C C . ALA A 1 119 ? -5.133 11.423 -3.504 1.00 11.58 86 ALA A C 1
ATOM 612 O O . ALA A 1 119 ? -5.732 12.016 -2.607 1.00 12.16 86 ALA A O 1
ATOM 614 N N . PHE A 1 120 ? -4.381 10.340 -3.294 1.00 10.45 87 PHE A N 1
ATOM 615 C CA . PHE A 1 120 ? -4.250 9.711 -1.972 1.00 9.91 87 PHE A CA 1
ATOM 616 C C . PHE A 1 120 ? -2.809 9.582 -1.522 1.00 9.11 87 PHE A C 1
ATOM 617 O O . PHE A 1 120 ? -2.491 8.792 -0.626 1.00 8.99 87 PHE A O 1
ATOM 625 N N . SER A 1 121 ? -1.947 10.382 -2.150 1.00 9.50 88 SER A N 1
ATOM 626 C CA . SER A 1 121 ? -0.514 10.371 -1.877 1.00 9.78 88 SER A CA 1
ATOM 627 C C . SER A 1 121 ? -0.179 11.054 -0.538 1.00 9.08 88 SER A C 1
ATOM 628 O O . SER A 1 121 ? -1.051 11.627 0.141 1.00 8.46 88 SER A O 1
ATOM 631 N N . THR A 1 122 ? 1.098 10.990 -0.166 1.00 9.54 89 THR A N 1
ATOM 632 C CA . THR A 1 122 ? 1.573 11.639 1.047 1.00 10.48 89 THR A CA 1
ATOM 633 C C . THR A 1 122 ? 1.646 13.155 0.920 1.00 11.01 89 THR A C 1
ATOM 634 O O . THR A 1 122 ? 1.836 13.850 1.919 1.00 11.02 89 THR A O 1
ATOM 638 N N . ARG A 1 123 ? 1.493 13.660 -0.301 1.00 10.98 90 ARG A N 1
ATOM 639 C CA . ARG A 1 123 ? 1.305 15.098 -0.506 1.00 11.79 90 ARG A CA 1
ATOM 640 C C . ARG A 1 123 ? -0.071 15.523 0.000 1.00 12.16 90 ARG A C 1
ATOM 641 O O . ARG A 1 123 ? -0.262 16.664 0.399 1.00 14.09 90 ARG A O 1
ATOM 643 N N . VAL A 1 124 ? -1.032 14.597 -0.032 1.00 12.40 91 VAL A N 1
ATOM 644 C CA . VAL A 1 124 ? -2.408 14.871 0.409 1.00 11.61 91 VAL A CA 1
ATOM 645 C C . VAL A 1 124 ? -2.583 14.656 1.921 1.00 11.55 91 VAL A C 1
ATOM 646 O O . VAL A 1 124 ? -3.145 15.514 2.626 1.00 11.34 91 VAL A O 1
ATOM 650 N N . LEU A 1 125 ? -2.124 13.513 2.419 1.00 10.49 92 LEU A N 1
ATOM 651 C CA . LEU A 1 125 ? -2.102 13.259 3.853 1.00 10.13 92 LEU A CA 1
ATOM 652 C C . LEU A 1 125 ? -0.818 12.519 4.174 1.00 10.20 92 LEU A C 1
ATOM 653 O O . LEU A 1 125 ? -0.572 11.468 3.595 1.00 10.43 92 LEU A O 1
ATOM 658 N N . PRO A 1 126 ? 0.012 13.060 5.090 1.00 10.99 93 PRO A N 1
ATOM 659 C CA . PRO A 1 126 ? 1.261 12.396 5.463 1.00 10.94 93 PRO A CA 1
ATOM 660 C C . PRO A 1 126 ? 1.031 10.982 6.045 1.00 10.31 93 PRO A C 1
ATOM 661 O O . PRO A 1 126 ? -0.108 10.650 6.449 1.00 10.05 93 PRO A O 1
ATOM 665 N N . ALA A 1 127 ? 2.090 10.167 6.057 1.00 10.77 94 ALA A N 1
ATOM 666 C CA . ALA A 1 127 ? 2.069 8.829 6.689 1.00 10.61 94 ALA A CA 1
ATOM 667 C C . ALA A 1 127 ? 1.555 8.926 8.127 1.00 11.01 94 ALA A C 1
ATOM 668 O O . ALA A 1 127 ? 2.062 9.743 8.910 1.00 11.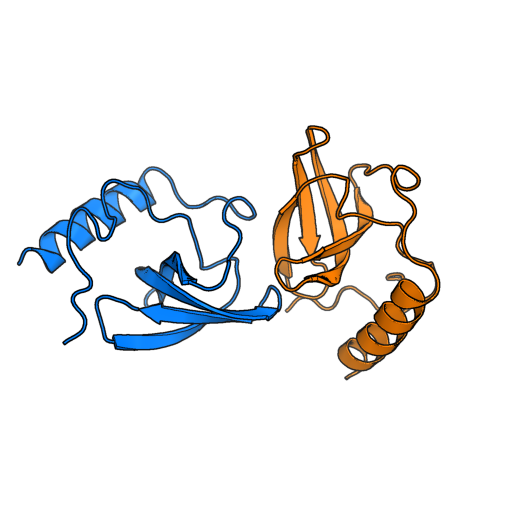18 94 ALA A O 1
ATOM 670 N N . GLN A 1 128 ? 0.582 8.080 8.471 1.00 11.03 95 GLN A N 1
ATOM 671 C CA . GLN A 1 128 ? -0.104 8.177 9.766 1.00 11.79 95 GLN A CA 1
ATOM 672 C C . GLN A 1 128 ? 0.365 7.151 10.803 1.00 12.79 95 GLN A C 1
ATOM 673 O O . GLN A 1 128 ? -0.258 7.034 11.865 1.00 12.98 95 GLN A O 1
ATOM 679 N N . ALA A 1 129 ? 1.443 6.411 10.530 1.00 13.37 96 ALA A N 1
ATOM 680 C CA . ALA A 1 129 ? 1.881 5.379 11.483 1.00 14.24 96 ALA A CA 1
ATOM 681 C C . ALA A 1 129 ? 2.075 6.038 12.843 1.00 15.32 96 ALA A C 1
ATOM 682 O O . ALA A 1 129 ? 2.631 7.133 12.917 1.00 16.13 96 ALA A O 1
ATOM 684 N N . THR A 1 130 ? 1.567 5.383 13.895 1.00 16.22 97 THR A N 1
ATOM 685 C CA . THR A 1 130 ? 1.593 5.923 15.268 1.00 16.79 97 THR A CA 1
ATOM 686 C C . THR A 1 130 ? 2.900 5.607 15.983 1.00 17.26 97 THR A C 1
ATOM 690 N N . THR B 1 41 ? 16.028 -26.558 -3.376 1.00 17.45 8 THR B N 1
ATOM 691 C CA . THR B 1 41 ? 14.916 -26.931 -4.301 1.00 17.87 8 THR B CA 1
ATOM 692 C C . THR B 1 41 ? 15.411 -26.948 -5.752 1.00 17.44 8 THR B C 1
ATOM 693 O O . THR B 1 41 ? 16.418 -26.315 -6.073 1.00 17.88 8 THR B O 1
ATOM 697 N N . GLN B 1 42 ? 14.713 -27.688 -6.610 1.00 17.30 9 GLN B N 1
ATOM 698 C CA . GLN B 1 42 ? 15.021 -27.730 -8.049 1.00 17.50 9 GLN B CA 1
ATOM 699 C C . GLN B 1 42 ? 14.959 -26.343 -8.677 1.00 17.53 9 GLN B C 1
ATOM 700 O O . GLN B 1 42 ? 15.745 -26.009 -9.565 1.00 16.69 9 GLN B O 1
ATOM 706 N N . PHE B 1 43 ? 14.015 -25.542 -8.198 1.00 17.60 10 PHE B N 1
ATOM 707 C CA . PHE B 1 43 ? 13.868 -24.167 -8.652 1.00 17.70 10 PHE B CA 1
ATOM 708 C C . PHE B 1 43 ? 15.113 -23.340 -8.334 1.00 16.97 10 PHE B C 1
ATOM 709 O O . PHE B 1 43 ? 15.652 -22.666 -9.215 1.00 15.87 10 PHE B O 1
ATOM 717 N N . GLN B 1 44 ? 15.584 -23.393 -7.085 1.00 16.53 11 GLN B N 1
ATOM 718 C CA . GLN B 1 44 ? 16.765 -22.623 -6.702 1.00 17.36 11 GLN B CA 1
ATOM 719 C C . GLN B 1 44 ? 17.995 -23.073 -7.488 1.00 16.85 11 GLN B C 1
ATOM 720 O O . GLN B 1 44 ? 18.820 -22.248 -7.880 1.00 15.41 11 GLN B O 1
ATOM 726 N N . LYS B 1 45 ? 18.105 -24.376 -7.722 1.00 16.37 12 LYS B N 1
ATOM 727 C CA . LYS B 1 45 ? 19.214 -24.929 -8.510 1.00 17.56 12 LYS B CA 1
ATOM 728 C C . LYS B 1 45 ? 19.172 -24.497 -9.979 1.00 16.52 12 LYS B C 1
ATOM 729 O O . LYS B 1 45 ? 20.207 -24.128 -10.543 1.00 15.75 12 LYS B O 1
ATOM 735 N N . LEU B 1 46 ? 17.992 -24.545 -10.602 1.00 15.37 13 LEU B N 1
ATOM 736 C CA . LEU B 1 46 ? 17.845 -24.068 -11.990 1.00 14.90 13 LEU B CA 1
ATOM 737 C C . LEU B 1 46 ? 18.165 -22.579 -12.103 1.00 13.95 13 LEU B C 1
ATOM 738 O O . LEU B 1 46 ? 18.763 -22.128 -13.077 1.00 13.40 13 LEU B O 1
ATOM 743 N N . MET B 1 47 ? 17.749 -21.804 -11.112 1.00 14.15 14 MET B N 1
ATOM 744 C CA . MET B 1 47 ? 17.983 -20.371 -11.168 1.00 14.28 14 MET B CA 1
ATOM 745 C C . MET B 1 47 ? 19.454 -20.040 -11.044 1.00 14.90 14 MET B C 1
ATOM 746 O O . MET B 1 47 ? 19.959 -19.156 -11.739 1.00 14.65 14 MET B O 1
ATOM 751 N N . GLU B 1 48 ? 20.149 -20.771 -10.183 1.00 15.03 15 GLU B N 1
ATOM 752 C CA . GLU B 1 48 ? 21.586 -20.598 -10.078 1.00 15.95 15 GLU B CA 1
ATOM 753 C C . GLU B 1 48 ? 22.246 -20.918 -11.413 1.00 15.11 15 GLU B C 1
ATOM 754 O O . GLU B 1 48 ? 23.018 -20.113 -11.930 1.00 15.37 15 GLU B O 1
ATOM 760 N N . ASN B 1 49 ? 21.898 -22.069 -11.991 1.00 14.53 16 ASN B N 1
ATOM 761 C CA . ASN B 1 49 ? 22.505 -22.513 -13.244 1.00 14.55 16 ASN B CA 1
ATOM 762 C C . ASN B 1 49 ? 22.165 -21.582 -14.409 1.00 13.96 16 ASN B C 1
ATOM 763 O O . ASN B 1 49 ? 23.040 -21.217 -15.208 1.00 13.62 16 ASN B O 1
ATOM 768 N N . MET B 1 50 ? 20.894 -21.197 -14.499 1.00 13.09 17 MET B N 1
ATOM 769 C CA . MET B 1 50 ? 20.452 -20.310 -15.565 1.00 11.86 17 MET B CA 1
ATOM 770 C C . MET B 1 50 ? 21.127 -18.953 -15.493 1.00 12.58 17 MET B C 1
ATOM 771 O O . MET B 1 50 ? 21.609 -18.465 -16.498 1.00 12.48 17 MET B O 1
ATOM 776 N N . ARG B 1 51 ? 21.166 -18.354 -14.303 1.00 12.44 18 ARG B N 1
ATOM 777 C CA . ARG B 1 51 ? 21.759 -17.030 -14.158 1.00 13.24 18 ARG B CA 1
ATOM 778 C C . ARG B 1 51 ? 23.259 -17.045 -14.422 1.00 13.50 18 ARG B C 1
ATOM 779 O O . ARG B 1 51 ? 23.807 -16.088 -15.009 1.00 13.10 18 ARG B O 1
ATOM 787 N N . ASN B 1 52 ? 23.931 -18.128 -14.031 1.00 14.55 19 ASN B N 1
ATOM 788 C CA . ASN B 1 52 ? 25.350 -18.297 -14.401 1.00 15.60 19 ASN B CA 1
ATOM 789 C C . ASN B 1 52 ? 25.529 -18.372 -15.918 1.00 15.56 19 ASN B C 1
ATOM 790 O O . ASN B 1 52 ? 26.433 -17.748 -16.475 1.00 15.67 19 ASN B O 1
ATOM 795 N N . ASP B 1 53 ? 24.635 -19.097 -16.584 1.00 15.36 20 ASP B N 1
ATOM 796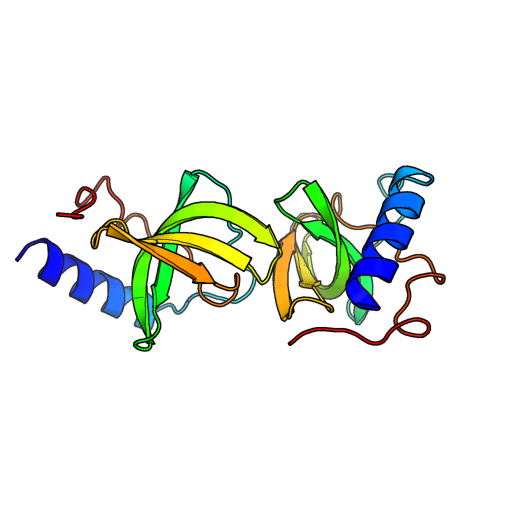 C CA . ASP B 1 53 ? 24.684 -19.235 -18.040 1.00 15.54 20 ASP B CA 1
ATOM 797 C C . ASP B 1 53 ? 24.395 -17.905 -18.754 1.00 15.46 20 ASP B C 1
ATOM 798 O O . ASP B 1 53 ? 25.032 -17.578 -19.759 1.00 16.82 20 ASP B O 1
ATOM 803 N N . ILE B 1 54 ? 23.428 -17.150 -18.242 1.00 15.03 21 ILE B N 1
ATOM 804 C CA . ILE B 1 54 ? 23.084 -15.845 -18.821 1.00 14.65 21 ILE B CA 1
ATOM 805 C C . ILE B 1 54 ? 24.219 -14.831 -18.625 1.00 15.47 21 ILE B C 1
ATOM 806 O O . ILE B 1 54 ? 24.527 -14.052 -19.525 1.00 15.54 21 ILE B O 1
ATOM 811 N N . ALA B 1 55 ? 24.839 -14.839 -17.452 1.00 15.64 22 ALA B N 1
ATOM 812 C CA . ALA B 1 55 ? 25.982 -13.964 -17.209 1.00 16.99 22 ALA B CA 1
ATOM 813 C C . ALA B 1 55 ? 27.132 -14.293 -18.174 1.00 17.83 22 ALA B C 1
ATOM 814 O O . ALA B 1 55 ? 27.884 -13.393 -18.559 1.00 18.40 22 ALA B O 1
ATOM 816 N N . SER B 1 56 ? 27.220 -15.564 -18.587 1.00 18.38 23 SER B N 1
ATOM 817 C CA . SER B 1 56 ? 28.271 -16.080 -19.491 1.00 19.19 23 SER B CA 1
ATOM 818 C C . SER B 1 56 ? 27.984 -15.864 -20.972 1.00 19.63 23 SER B C 1
ATOM 819 O O . SER B 1 56 ? 28.909 -15.802 -21.791 1.00 19.45 23 SER B O 1
ATOM 822 N N . HIS B 1 57 ? 26.699 -15.766 -21.311 1.00 19.76 24 HIS B N 1
ATOM 823 C CA . HIS B 1 57 ? 26.264 -15.494 -22.681 1.00 20.61 24 HIS B CA 1
ATOM 824 C C . HIS B 1 57 ? 25.161 -14.445 -22.636 1.00 20.84 24 HIS B C 1
ATOM 825 O O . HIS B 1 57 ? 23.995 -14.732 -22.911 1.00 21.08 24 HIS B O 1
ATOM 827 N N . PRO B 1 58 ? 25.541 -13.228 -22.268 1.00 21.45 25 PRO B N 1
ATOM 828 C CA . PRO B 1 58 ? 24.590 -12.128 -22.103 1.00 21.73 25 PRO B CA 1
ATOM 829 C C . PRO B 1 58 ? 23.730 -11.906 -23.360 1.00 22.14 25 PRO B C 1
ATOM 830 O O . PRO B 1 58 ? 24.245 -11.973 -24.482 1.00 22.47 25 PRO B O 1
ATOM 832 N N . PRO B 1 59 ? 22.414 -11.672 -23.176 1.00 22.26 26 PRO B N 1
ATOM 833 C CA . PRO B 1 59 ? 21.545 -11.414 -24.332 1.00 22.32 26 PRO B CA 1
ATOM 834 C C . PRO B 1 59 ? 22.049 -10.245 -25.159 1.00 22.34 26 PRO B C 1
ATOM 835 O O . PRO B 1 59 ? 22.427 -9.215 -24.598 1.00 22.89 26 PRO B O 1
ATOM 839 N N . VAL B 1 60 ? 22.072 -10.415 -26.477 1.00 21.91 27 VAL B N 1
ATOM 840 C CA . VAL B 1 60 ? 22.470 -9.341 -27.390 1.00 21.50 27 VAL B CA 1
ATOM 841 C C . VAL B 1 60 ? 21.255 -8.482 -27.704 1.00 21.56 27 VAL B C 1
ATOM 842 O O . VAL B 1 60 ? 20.181 -9.010 -28.008 1.00 20.63 27 VAL B O 1
ATOM 844 N N . GLU B 1 61 ? 21.417 -7.162 -27.630 1.00 21.18 28 GLU B N 1
ATOM 845 C CA . GLU B 1 61 ? 20.306 -6.247 -27.916 1.00 21.46 28 GLU B CA 1
ATOM 846 C C . GLU B 1 61 ? 19.791 -6.461 -29.342 1.00 21.11 28 GLU B C 1
ATOM 847 O O . GLU B 1 61 ? 20.575 -6.476 -30.310 1.00 21.69 28 GLU B O 1
ATOM 849 N N . GLY B 1 62 ? 18.479 -6.679 -29.441 1.00 20.77 29 GLY B N 1
ATOM 850 C CA . GLY B 1 62 ? 17.766 -6.850 -30.711 1.00 20.42 29 GLY B CA 1
ATOM 851 C C . GLY B 1 62 ? 17.666 -8.288 -31.209 1.00 19.77 29 GLY B C 1
ATOM 852 O O . GLY B 1 62 ? 16.883 -8.580 -32.115 1.00 19.99 29 GLY B O 1
ATOM 853 N N . SER B 1 63 ? 18.446 -9.184 -30.616 1.00 19.23 30 SER B N 1
ATOM 854 C CA . SER B 1 63 ? 18.476 -10.568 -31.082 1.00 18.09 30 SER B CA 1
ATOM 855 C C . SER B 1 63 ? 17.147 -11.277 -30.795 1.00 17.71 30 SER B C 1
ATOM 856 O O . SER B 1 63 ? 16.596 -11.925 -31.687 1.00 18.05 30 SER B O 1
ATOM 858 N N . TYR B 1 64 ? 16.622 -11.122 -29.572 1.00 16.18 31 TYR B N 1
ATOM 859 C CA . TYR B 1 64 ? 15.343 -11.729 -29.201 1.00 15.85 31 TYR B CA 1
ATOM 860 C C . TYR B 1 64 ? 14.155 -10.825 -29.552 1.00 16.10 31 TYR B C 1
ATOM 861 O O . TYR B 1 64 ? 14.096 -9.667 -29.115 1.00 17.03 31 TYR B O 1
ATOM 870 N N . ALA B 1 65 ? 13.197 -11.373 -30.301 1.00 16.30 32 ALA B N 1
ATOM 871 C CA . ALA B 1 65 ? 11.959 -10.666 -30.625 1.00 16.72 32 ALA B CA 1
ATOM 872 C C . ALA B 1 65 ? 10.793 -11.359 -29.930 1.00 16.55 32 ALA B C 1
ATOM 873 O O . ALA B 1 65 ? 10.505 -12.525 -30.193 1.00 16.77 32 ALA B O 1
ATOM 875 N N . PRO B 1 66 ? 10.127 -10.629 -29.041 1.00 16.76 33 PRO B N 1
ATOM 876 C CA . PRO B 1 66 ? 9.022 -11.192 -28.274 1.00 16.66 33 PRO B CA 1
ATOM 877 C C . PRO B 1 66 ? 7.853 -11.537 -29.191 1.00 16.70 33 PRO B C 1
ATOM 878 O O . PRO B 1 66 ? 7.514 -10.770 -30.101 1.00 17.46 33 PRO B O 1
ATOM 880 N N . ARG B 1 67 ? 7.277 -12.709 -28.980 1.00 15.79 34 ARG B N 1
ATOM 881 C CA . ARG B 1 67 ? 6.026 -13.089 -29.621 1.00 15.72 34 ARG B CA 1
ATOM 882 C C . ARG B 1 67 ? 5.096 -13.730 -28.609 1.00 15.56 34 ARG B C 1
ATOM 883 O O . ARG B 1 67 ? 5.536 -14.481 -27.723 1.00 15.65 34 ARG B O 1
ATOM 885 N N . ARG B 1 68 ? 3.806 -13.436 -28.753 1.00 16.17 35 ARG B N 1
ATOM 886 C CA . ARG B 1 68 ? 2.790 -13.939 -27.842 1.00 16.15 35 ARG B CA 1
ATOM 887 C C . ARG B 1 68 ? 2.874 -15.452 -27.719 1.00 15.61 35 ARG B C 1
ATOM 888 O O . ARG B 1 68 ? 2.911 -16.174 -28.726 1.00 15.25 35 ARG B O 1
ATOM 896 N N . GLY B 1 69 ? 2.918 -15.922 -26.477 1.00 15.07 36 GLY B N 1
ATOM 897 C CA . GLY B 1 69 ? 2.957 -17.349 -26.170 1.00 14.83 36 GLY B CA 1
ATOM 898 C C . GLY B 1 69 ? 4.345 -17.957 -26.038 1.00 13.75 36 GLY B C 1
ATOM 899 O O . GLY B 1 69 ? 4.483 -19.090 -25.560 1.00 15.76 36 GLY B O 1
ATOM 900 N N . GLU B 1 70 ? 5.376 -17.224 -26.456 1.00 13.19 37 GLU B N 1
ATOM 901 C CA . GLU B 1 70 ? 6.739 -17.745 -26.377 1.00 11.87 37 GLU B CA 1
ATOM 902 C C . GLU B 1 70 ? 7.309 -17.552 -24.985 1.00 11.64 37 GLU B C 1
ATOM 903 O O . GLU B 1 70 ? 7.010 -16.557 -24.297 1.00 11.59 37 GLU B O 1
ATOM 905 N N . PHE B 1 71 ? 8.090 -18.538 -24.557 1.00 10.30 38 PHE B N 1
ATOM 906 C CA . PHE B 1 71 ? 8.912 -18.417 -23.364 1.00 10.27 38 PHE B CA 1
ATOM 907 C C . PHE B 1 71 ? 10.161 -17.591 -23.643 1.00 10.99 38 PHE B C 1
ATOM 908 O O . PHE B 1 71 ? 10.653 -17.542 -24.775 1.00 12.62 38 PHE B O 1
ATOM 916 N N . CYS B 1 72 ? 10.666 -16.944 -22.601 1.00 9.68 39 CYS B N 1
ATOM 917 C CA . CYS B 1 72 ? 11.809 -16.074 -22.728 1.00 9.31 39 CYS B CA 1
ATOM 918 C C . CYS B 1 72 ? 12.395 -15.906 -21.354 1.00 8.70 39 CYS B C 1
ATOM 919 O O . CYS B 1 72 ? 11.904 -16.518 -20.383 1.00 7.80 39 CYS B O 1
ATOM 922 N N . ILE B 1 73 ? 13.446 -15.090 -21.266 1.00 7.49 40 ILE B N 1
ATOM 923 C CA . ILE B 1 73 ? 13.897 -14.604 -19.973 1.00 7.61 40 ILE B CA 1
ATOM 924 C C . ILE B 1 73 ? 13.556 -13.113 -19.883 1.00 7.84 40 ILE B C 1
ATOM 925 O O . ILE B 1 73 ? 13.532 -12.408 -20.897 1.00 8.34 40 ILE B O 1
ATOM 930 N N . ALA B 1 74 ? 13.261 -12.659 -18.669 1.00 7.91 41 ALA B N 1
ATOM 931 C CA . ALA B 1 74 ? 12.876 -11.281 -18.393 1.00 8.49 41 ALA B CA 1
ATOM 932 C C . ALA B 1 74 ? 13.669 -10.760 -17.199 1.00 8.42 41 ALA B C 1
ATOM 933 O O . ALA B 1 74 ? 13.835 -11.469 -16.196 1.00 8.39 41 ALA B O 1
ATOM 935 N N . LYS B 1 75 ? 14.174 -9.531 -17.325 1.00 8.80 42 LYS B N 1
ATOM 936 C CA . LYS B 1 75 ? 14.943 -8.909 -16.280 1.00 10.40 42 LYS B CA 1
ATOM 937 C C . LYS B 1 75 ? 14.034 -8.111 -15.357 1.00 10.84 42 LYS B C 1
ATOM 938 O O . LYS B 1 75 ? 13.517 -7.051 -15.727 1.00 11.35 42 LYS B O 1
ATOM 944 N N . PHE B 1 76 ? 13.838 -8.653 -14.155 1.00 11.01 43 PHE B N 1
ATOM 945 C CA . PHE B 1 76 ? 12.945 -8.072 -13.155 1.00 11.91 43 PHE B CA 1
ATOM 946 C C . PHE B 1 76 ? 13.540 -6.787 -12.539 1.00 12.95 43 PHE B C 1
ATOM 947 O O . PHE B 1 76 ? 14.670 -6.439 -12.822 1.00 12.16 43 PHE B O 1
ATOM 955 N N . VAL B 1 77 ? 12.778 -6.098 -11.690 1.00 13.41 44 VAL B N 1
ATOM 956 C CA . VAL B 1 77 ? 13.207 -4.800 -11.123 1.00 15.21 44 VAL B CA 1
ATOM 957 C C . VAL B 1 77 ? 14.475 -4.919 -10.269 1.00 16.25 44 VAL B C 1
ATOM 958 O O . VAL B 1 77 ? 15.189 -3.928 -10.037 1.00 17.13 44 VAL B O 1
ATOM 962 N N . ASP B 1 78 ? 14.742 -6.133 -9.796 1.00 16.74 45 ASP B N 1
ATOM 963 C CA . ASP B 1 78 ? 15.917 -6.411 -8.977 1.00 17.16 45 ASP B CA 1
ATOM 964 C C . ASP B 1 78 ? 17.224 -6.532 -9.773 1.00 16.88 45 ASP B C 1
ATOM 965 O O . ASP B 1 78 ? 18.294 -6.743 -9.201 1.00 17.96 45 ASP B O 1
ATOM 970 N N . GLY B 1 79 ? 17.141 -6.389 -11.094 1.00 16.98 46 GLY B N 1
ATOM 971 C CA . GLY B 1 79 ? 18.306 -6.550 -11.956 1.00 16.52 46 GLY B CA 1
ATOM 972 C C . GLY B 1 79 ? 18.654 -7.997 -12.299 1.00 16.19 46 GLY B C 1
ATOM 973 O O . GLY B 1 79 ? 19.664 -8.253 -12.963 1.00 16.21 46 GLY B O 1
ATOM 974 N N . GLU B 1 80 ? 17.826 -8.935 -11.832 1.00 15.11 47 GLU B N 1
ATOM 975 C CA . GLU B 1 80 ? 18.038 -10.368 -12.063 1.00 14.19 47 GLU B CA 1
ATOM 976 C C . GLU B 1 80 ? 17.115 -10.894 -13.154 1.00 12.19 47 GLU B C 1
ATOM 977 O O . GLU B 1 80 ? 16.015 -10.375 -13.336 1.00 10.89 47 GLU B O 1
ATOM 983 N N . TRP B 1 81 ? 17.588 -11.928 -13.856 1.00 10.73 48 TRP B N 1
ATOM 984 C CA . TRP B 1 81 ? 16.827 -12.600 -14.920 1.00 10.33 48 TRP B CA 1
ATOM 985 C C . TRP B 1 81 ? 15.977 -13.755 -14.388 1.00 10.33 48 TRP B C 1
ATOM 986 O O . TRP B 1 81 ? 16.411 -14.532 -13.525 1.00 10.23 48 TRP B O 1
ATOM 997 N N . TYR B 1 82 ? 14.783 -13.879 -14.956 1.00 8.34 49 TYR B N 1
ATOM 998 C CA . TYR B 1 82 ? 13.799 -14.877 -14.555 1.00 7.82 49 TYR B CA 1
ATOM 999 C C . TYR B 1 82 ? 13.182 -15.531 -15.788 1.00 7.07 49 TYR B C 1
ATOM 1000 O O . TYR B 1 82 ? 13.108 -14.900 -16.834 1.00 7.35 49 TYR B O 1
ATOM 1009 N N . ARG B 1 83 ? 12.679 -16.762 -15.660 1.00 6.85 50 ARG B N 1
ATOM 1010 C CA . ARG B 1 83 ? 11.951 -17.374 -16.768 1.00 7.03 50 ARG B CA 1
ATOM 1011 C C . ARG B 1 83 ? 10.601 -16.691 -16.916 1.00 7.33 50 ARG B C 1
ATOM 1012 O O . ARG B 1 83 ? 9.931 -16.383 -15.924 1.00 6.32 50 ARG B O 1
ATOM 1020 N N . ALA B 1 84 ? 10.200 -16.440 -18.158 1.00 7.23 51 ALA B N 1
ATOM 1021 C CA . ALA B 1 84 ? 8.942 -15.749 -18.393 1.00 7.63 51 ALA B CA 1
ATOM 1022 C C . ALA B 1 84 ? 8.226 -16.246 -19.647 1.00 7.95 51 ALA B C 1
ATOM 1023 O O . ALA B 1 84 ? 8.779 -17.017 -20.449 1.00 7.20 51 ALA B O 1
ATOM 1025 N N . ARG B 1 85 ? 6.977 -15.825 -19.796 1.00 8.58 52 ARG B N 1
ATOM 1026 C CA . ARG B 1 85 ? 6.199 -16.117 -20.985 1.00 9.69 52 ARG B CA 1
ATOM 1027 C C . ARG B 1 85 ? 5.536 -14.817 -21.446 1.00 9.43 52 ARG B C 1
ATOM 1028 O O . ARG B 1 85 ? 4.990 -14.062 -20.632 1.00 8.63 52 ARG B O 1
ATOM 1036 N N . VAL B 1 86 ? 5.590 -14.557 -22.750 1.00 9.44 53 VAL B N 1
ATOM 1037 C CA . VAL B 1 86 ? 5.030 -13.330 -23.331 1.00 10.17 53 VAL B CA 1
ATOM 1038 C C . VAL B 1 86 ? 3.517 -13.502 -23.487 1.00 10.67 53 VAL B C 1
ATOM 1039 O O . VAL B 1 86 ? 3.077 -14.475 -24.095 1.00 10.57 53 VAL B O 1
ATOM 1043 N N . GLU B 1 87 ? 2.736 -12.572 -22.935 1.00 11.52 54 GLU B N 1
ATOM 1044 C CA . GLU B 1 87 ? 1.279 -12.678 -22.978 1.00 12.46 54 GLU B CA 1
ATOM 1045 C C . GLU B 1 87 ? 0.609 -11.705 -23.940 1.00 13.25 54 GLU B C 1
ATOM 1046 O O . GLU B 1 87 ? -0.439 -12.019 -24.503 1.00 13.21 54 GLU B O 1
ATOM 1052 N N . LYS B 1 88 ? 1.202 -10.530 -24.107 1.00 12.66 55 LYS B N 1
ATOM 1053 C CA . LYS B 1 88 ? 0.668 -9.478 -24.965 1.00 14.33 55 LYS B CA 1
ATOM 1054 C C . LYS B 1 88 ? 1.782 -8.547 -25.383 1.00 14.63 55 LYS B C 1
ATOM 1055 O O . LYS B 1 88 ? 2.643 -8.201 -24.578 1.00 13.44 55 LYS B O 1
ATOM 1061 N N . VAL B 1 89 ? 1.755 -8.157 -26.653 1.00 14.99 56 VAL B N 1
ATOM 1062 C CA . VAL B 1 89 ? 2.660 -7.147 -27.173 1.00 16.66 56 VAL B CA 1
ATOM 1063 C C . VAL B 1 89 ? 1.891 -5.868 -27.492 1.00 17.95 56 VAL B C 1
ATOM 1064 O O . VAL B 1 89 ? 1.181 -5.794 -28.506 1.00 18.50 56 VAL B O 1
ATOM 1068 N N . GLU B 1 90 ? 2.057 -4.875 -26.620 1.00 18.81 57 GLU B N 1
ATOM 1069 C CA . GLU B 1 90 ? 1.379 -3.581 -26.702 1.00 20.30 57 GLU B CA 1
ATOM 1070 C C . GLU B 1 90 ? 2.198 -2.608 -27.565 1.00 20.38 57 GLU B C 1
ATOM 1071 O O . GLU B 1 90 ? 1.653 -1.905 -28.430 1.00 20.45 57 GLU B O 1
ATOM 1077 N N . SER B 1 91 ? 3.507 -2.576 -27.318 1.00 19.77 58 SER B N 1
ATOM 1078 C CA . SER B 1 91 ? 4.451 -1.741 -28.056 1.00 19.49 58 SER B CA 1
ATOM 1079 C C . SER B 1 91 ? 5.864 -2.280 -27.813 1.00 18.98 58 SER B C 1
ATOM 1080 O O . SER B 1 91 ? 6.035 -3.161 -26.956 1.00 19.27 58 SER B O 1
ATOM 1083 N N . PRO B 1 92 ? 6.873 -1.793 -28.562 1.00 18.10 59 PRO B N 1
ATOM 1084 C CA . PRO B 1 92 ? 8.260 -2.212 -28.327 1.00 17.65 59 PRO B CA 1
ATOM 1085 C C . PRO B 1 92 ? 8.739 -1.938 -26.905 1.00 17.16 59 PRO B C 1
ATOM 1086 O O . PRO B 1 92 ? 9.644 -2.625 -26.414 1.00 16.52 59 PRO B O 1
ATOM 1090 N N . ALA B 1 93 ? 8.127 -0.949 -26.260 1.00 16.76 60 ALA B N 1
ATOM 1091 C CA . ALA B 1 93 ? 8.465 -0.557 -24.886 1.00 16.39 60 ALA B CA 1
ATOM 1092 C C . ALA B 1 93 ? 7.567 -1.248 -23.866 1.00 16.74 60 ALA B C 1
ATOM 1093 O O . ALA B 1 93 ? 7.788 -1.125 -22.654 1.00 16.26 60 ALA B O 1
ATOM 1095 N N . LYS B 1 94 ? 6.544 -1.957 -24.338 1.00 16.58 61 LYS B N 1
ATOM 1096 C CA . LYS B 1 94 ? 5.521 -2.482 -23.438 1.00 16.79 61 LYS B CA 1
ATOM 1097 C C . LYS B 1 94 ? 5.100 -3.903 -23.778 1.00 16.38 61 LYS B C 1
ATOM 1098 O O . LYS B 1 94 ? 4.127 -4.130 -24.498 1.00 17.01 61 LYS B O 1
ATOM 1104 N N . ILE B 1 95 ? 5.844 -4.858 -23.244 1.00 15.31 62 ILE B N 1
ATOM 1105 C CA . ILE B 1 95 ? 5.557 -6.261 -23.479 1.00 14.36 62 ILE B CA 1
ATOM 1106 C C . ILE B 1 95 ? 5.084 -6.841 -22.161 1.00 13.53 62 ILE B C 1
ATOM 1107 O O . ILE B 1 95 ? 5.770 -6.721 -21.136 1.00 13.91 62 ILE B O 1
ATOM 1112 N N . HIS B 1 96 ? 3.892 -7.444 -22.184 1.00 11.74 63 HIS B N 1
ATOM 1113 C CA . HIS B 1 96 ? 3.295 -8.031 -20.989 1.00 11.27 63 HIS B CA 1
ATOM 1114 C C . HIS B 1 96 ? 3.836 -9.439 -20.823 1.00 10.65 63 HIS B C 1
ATOM 1115 O O . HIS B 1 96 ? 3.645 -10.292 -21.703 1.00 11.35 63 HIS B O 1
ATOM 1122 N N . VAL B 1 97 ? 4.521 -9.677 -19.704 1.00 9.60 64 VAL B N 1
ATOM 1123 C CA . VAL B 1 97 ? 5.071 -10.998 -19.406 1.00 9.91 64 VAL B CA 1
ATOM 1124 C C . VAL B 1 97 ? 4.554 -11.558 -18.084 1.00 9.89 64 VAL B C 1
ATOM 1125 O O . VAL B 1 97 ? 4.115 -10.818 -17.207 1.00 9.24 64 VAL B O 1
ATOM 1129 N N . PHE B 1 98 ? 4.624 -12.879 -17.961 1.00 8.42 65 PHE B N 1
ATOM 1130 C CA . PHE B 1 98 ? 4.288 -13.634 -16.761 1.00 8.11 65 PHE B CA 1
ATOM 1131 C C . PHE B 1 98 ? 5.554 -14.360 -16.316 1.00 7.67 65 PHE B C 1
ATOM 1132 O O . PHE B 1 98 ? 6.196 -15.035 -17.120 1.00 7.61 65 PHE B O 1
ATOM 1140 N N . TYR B 1 99 ? 5.942 -14.175 -15.055 1.00 8.14 66 TYR B N 1
ATOM 1141 C CA . TYR B 1 99 ? 7.101 -14.821 -14.471 1.00 8.19 66 TYR B CA 1
ATOM 1142 C C . TYR B 1 99 ? 6.651 -16.207 -14.067 1.00 8.88 66 TYR B C 1
ATOM 1143 O O . TYR B 1 99 ? 6.002 -16.390 -13.036 1.00 9.22 66 TYR B O 1
ATOM 1152 N N . ILE B 1 100 ? 7.005 -17.184 -14.895 1.00 8.17 67 ILE B N 1
ATOM 1153 C CA . ILE B 1 100 ? 6.362 -18.491 -14.822 1.00 8.31 67 ILE B CA 1
ATOM 1154 C C . ILE B 1 100 ? 6.670 -19.294 -13.556 1.00 8.60 67 ILE B C 1
ATOM 1155 O O . ILE B 1 100 ? 5.940 -20.236 -13.222 1.00 10.07 67 ILE B O 1
ATOM 1160 N N . ASP B 1 101 ? 7.745 -18.918 -12.861 1.00 8.46 68 ASP B N 1
ATOM 1161 C CA . ASP B 1 101 ? 8.146 -19.577 -11.626 1.00 9.05 68 ASP B CA 1
ATOM 1162 C C . ASP B 1 101 ? 7.682 -18.883 -10.349 1.00 10.37 68 ASP B C 1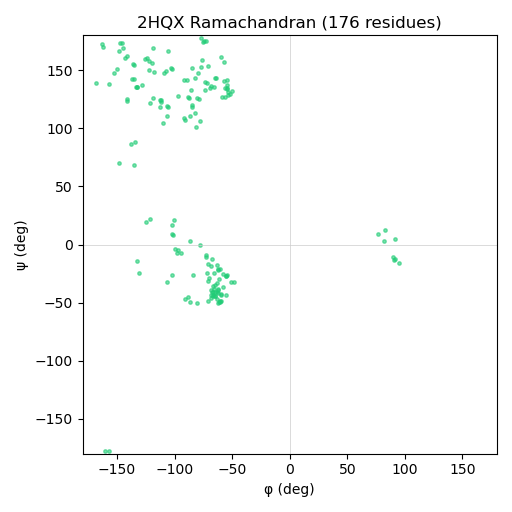
ATOM 1163 O O . ASP B 1 101 ? 7.898 -19.391 -9.238 1.00 10.15 68 ASP B O 1
ATOM 1168 N N . TYR B 1 102 ? 7.062 -17.717 -10.500 1.00 10.51 69 TYR B N 1
ATOM 1169 C CA . TYR B 1 102 ? 6.749 -16.868 -9.353 1.00 12.56 69 TYR B CA 1
ATOM 1170 C C . TYR B 1 102 ? 5.319 -16.354 -9.368 1.00 13.62 69 TYR B C 1
ATOM 1171 O O . TYR B 1 102 ? 4.845 -15.855 -8.352 1.00 14.97 69 TYR B O 1
ATOM 1180 N N . GLY B 1 103 ? 4.638 -16.468 -10.510 1.00 13.93 70 GLY B N 1
ATOM 1181 C CA . GLY B 1 103 ? 3.184 -16.247 -10.601 1.00 14.97 70 GLY B CA 1
ATOM 1182 C C . GLY B 1 103 ? 2.686 -14.821 -10.724 1.00 15.65 70 GLY B C 1
ATOM 1183 O O . GLY B 1 103 ? 1.486 -14.565 -10.568 1.00 17.34 70 GLY B O 1
ATOM 1184 N N . ASN B 1 104 ? 3.601 -13.896 -10.996 1.00 14.42 71 ASN B N 1
ATOM 1185 C CA . ASN B 1 104 ? 3.277 -12.475 -11.128 1.00 14.45 71 ASN B CA 1
ATOM 1186 C C . ASN B 1 104 ? 3.613 -11.956 -12.516 1.00 13.20 71 ASN B C 1
ATOM 1187 O O . ASN B 1 104 ? 4.335 -12.609 -13.286 1.00 11.75 71 ASN B O 1
ATOM 1192 N N . ARG B 1 105 ? 3.142 -10.747 -12.799 1.00 12.30 72 ARG B N 1
ATOM 1193 C CA . ARG B 1 105 ? 3.249 -10.159 -14.124 1.00 12.31 72 ARG B CA 1
ATOM 1194 C C . ARG B 1 105 ? 3.917 -8.799 -14.124 1.00 12.78 72 ARG B C 1
ATOM 1195 O O . ARG B 1 105 ? 3.978 -8.097 -13.100 1.00 12.96 72 ARG B O 1
ATOM 1203 N N . GLU B 1 106 ? 4.412 -8.428 -15.292 1.00 12.64 73 GLU B N 1
ATOM 1204 C CA . GLU B 1 106 ? 5.054 -7.148 -15.466 1.00 14.20 73 GLU B CA 1
ATOM 1205 C C . GLU B 1 106 ? 4.900 -6.726 -16.913 1.00 14.05 73 GLU B C 1
ATOM 1206 O O . GLU B 1 106 ? 4.862 -7.559 -17.811 1.00 13.34 73 GLU B O 1
ATOM 1212 N N . VAL B 1 107 ? 4.795 -5.421 -17.125 1.00 14.56 74 VAL B N 1
ATOM 1213 C CA . VAL B 1 107 ? 4.879 -4.825 -18.440 1.00 15.48 74 VAL B CA 1
ATOM 1214 C C . VAL B 1 107 ? 6.245 -4.166 -18.499 1.00 15.79 74 VAL B C 1
ATOM 1215 O O . VAL B 1 107 ? 6.560 -3.261 -17.703 1.00 17.28 74 VAL B O 1
ATOM 1219 N N . LEU B 1 108 ? 7.064 -4.629 -19.435 1.00 15.89 75 LEU B N 1
ATOM 1220 C CA . LEU B 1 108 ? 8.431 -4.129 -19.567 1.00 15.98 75 LEU B CA 1
ATOM 1221 C C . LEU B 1 108 ? 8.928 -4.001 -21.018 1.00 15.74 75 LEU B C 1
ATOM 1222 O O . LEU B 1 108 ? 8.363 -4.602 -21.932 1.00 14.90 75 LEU B O 1
ATOM 1227 N N . PRO B 1 109 ? 9.984 -3.198 -21.236 1.00 15.70 76 PRO B N 1
ATOM 1228 C CA . PRO B 1 109 ? 10.462 -3.001 -22.594 1.00 15.44 76 PRO B CA 1
ATOM 1229 C C . PRO B 1 109 ? 11.149 -4.234 -23.181 1.00 15.84 76 PRO B C 1
ATOM 1230 O O . PRO B 1 109 ? 11.724 -5.037 -22.446 1.00 15.39 76 PRO B O 1
ATOM 1234 N N . SER B 1 110 ? 11.120 -4.356 -24.504 1.00 16.61 77 SER B N 1
ATOM 1235 C CA . SER B 1 110 ? 11.842 -5.407 -25.229 1.00 17.38 77 SER B CA 1
ATOM 1236 C C . SER B 1 110 ? 13.307 -5.588 -24.821 1.00 16.49 77 SER B C 1
ATOM 1237 O O . SER B 1 110 ? 13.846 -6.687 -24.875 1.00 16.52 77 SER B O 1
ATOM 1240 N N . THR B 1 111 ? 13.945 -4.488 -24.422 1.00 15.91 78 THR B N 1
ATOM 1241 C CA . THR B 1 111 ? 15.344 -4.488 -24.026 1.00 16.22 78 THR B CA 1
ATOM 1242 C C . THR B 1 111 ? 15.620 -5.376 -22.795 1.00 15.00 78 THR B C 1
ATOM 1243 O O . THR B 1 111 ? 16.757 -5.814 -22.574 1.00 15.15 78 THR B O 1
ATOM 1247 N N . ARG B 1 112 ? 14.579 -5.642 -22.006 1.00 13.37 79 ARG B N 1
ATOM 1248 C CA . ARG B 1 112 ? 14.747 -6.419 -20.785 1.00 11.62 79 ARG B CA 1
ATOM 1249 C C . ARG B 1 112 ? 14.284 -7.865 -20.964 1.00 11.08 79 ARG B C 1
ATOM 1250 O O . ARG B 1 112 ? 14.047 -8.580 -19.993 1.00 11.04 79 ARG B O 1
ATOM 1258 N N . LEU B 1 113 ? 14.153 -8.279 -22.216 1.00 9.84 80 LEU B N 1
ATOM 1259 C CA . LEU B 1 113 ? 13.811 -9.666 -22.550 1.00 8.96 80 LEU B CA 1
ATOM 1260 C C . LEU B 1 113 ? 14.923 -10.334 -23.343 1.00 9.02 80 LEU B C 1
ATOM 1261 O O . LEU B 1 113 ? 15.624 -9.681 -24.094 1.00 9.79 80 LEU B O 1
ATOM 1266 N N . GLY B 1 114 ? 15.076 -11.637 -23.165 1.00 7.48 81 GLY B N 1
ATOM 1267 C CA . GLY B 1 114 ? 16.071 -12.387 -23.911 1.00 8.26 81 GLY B CA 1
ATOM 1268 C C . GLY B 1 114 ? 15.597 -13.791 -24.230 1.00 7.84 81 GLY B C 1
ATOM 1269 O O . GLY B 1 114 ? 14.547 -14.221 -23.767 1.00 8.82 81 GLY B O 1
ATOM 1270 N N . THR B 1 115 ? 16.383 -14.506 -25.034 1.00 8.63 82 THR B N 1
ATOM 1271 C CA . THR B 1 115 ? 16.068 -15.889 -25.370 1.00 9.26 82 THR B CA 1
ATOM 1272 C C . THR B 1 115 ? 16.241 -16.773 -24.123 1.00 9.74 82 THR B C 1
ATOM 1273 O O . THR B 1 115 ? 17.257 -16.670 -23.410 1.00 10.26 82 THR B O 1
ATOM 1277 N N . LEU B 1 116 ? 15.260 -17.651 -23.885 1.00 9.20 83 LEU B N 1
ATOM 1278 C CA . LEU B 1 116 ? 15.386 -18.708 -22.886 1.00 9.83 83 LEU B CA 1
ATOM 1279 C C . LEU B 1 116 ? 16.154 -19.867 -23.504 1.00 10.85 83 LEU B C 1
ATOM 1280 O O . LEU B 1 116 ? 15.657 -20.534 -24.413 1.00 12.75 83 LEU B O 1
ATOM 1285 N N . SER B 1 117 ? 17.354 -20.120 -23.006 1.00 11.66 84 SER B N 1
ATOM 1286 C CA . SER B 1 117 ? 18.148 -21.215 -23.555 1.00 12.34 84 SER B CA 1
ATOM 1287 C C . SER B 1 117 ? 17.455 -22.542 -23.272 1.00 12.13 84 SER B C 1
ATOM 1288 O O . SER B 1 117 ? 16.808 -22.695 -22.233 1.00 10.75 84 SER B O 1
ATOM 1291 N N . PRO B 1 118 ? 17.522 -23.489 -24.225 1.00 12.83 85 PRO B N 1
ATOM 1292 C CA . PRO B 1 118 ? 16.841 -24.785 -24.028 1.00 12.91 85 PRO B CA 1
ATOM 1293 C C . PRO B 1 118 ? 17.221 -25.556 -22.761 1.00 12.23 85 PRO B C 1
ATOM 1294 O O . PRO B 1 118 ? 16.409 -26.350 -22.250 1.00 13.92 85 PRO B O 1
ATOM 1298 N N . ALA B 1 119 ? 18.432 -25.331 -22.262 1.00 12.02 86 ALA B N 1
ATOM 1299 C CA . ALA B 1 119 ? 18.898 -25.960 -21.019 1.00 11.46 86 ALA B CA 1
ATOM 1300 C C . ALA B 1 119 ? 18.041 -25.589 -19.802 1.00 11.11 86 ALA B C 1
ATOM 1301 O O . ALA B 1 119 ? 18.036 -26.291 -18.797 1.00 11.15 86 ALA B O 1
ATOM 1303 N N . PHE B 1 120 ? 17.313 -24.478 -19.903 1.00 9.97 87 PHE B N 1
ATOM 1304 C CA . PHE B 1 120 ? 16.478 -23.996 -18.797 1.00 10.51 87 PHE B CA 1
ATOM 1305 C C . PHE B 1 120 ? 15.015 -23.878 -19.167 1.00 10.05 87 PHE B C 1
ATOM 1306 O O . PHE B 1 120 ? 14.254 -23.200 -18.495 1.00 10.35 87 PHE B O 1
ATOM 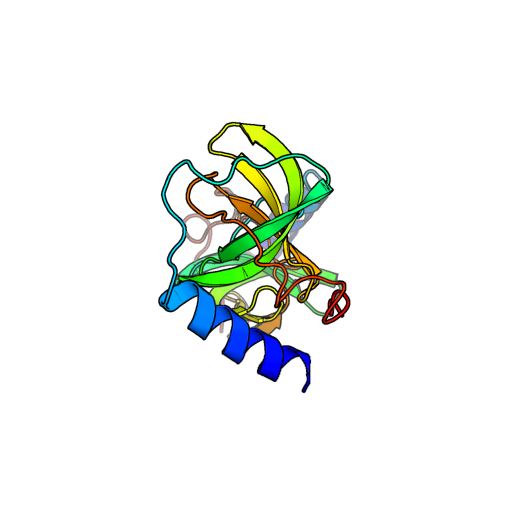1314 N N . SER B 1 121 ? 14.606 -24.609 -20.205 1.00 10.17 88 SER B N 1
ATOM 1315 C CA . SER B 1 121 ? 13.223 -24.579 -20.670 1.00 10.72 88 SER B CA 1
ATOM 1316 C C . SER B 1 121 ? 12.305 -25.362 -19.735 1.00 10.42 88 SER B C 1
ATOM 1317 O O . SER B 1 121 ? 12.765 -26.032 -18.792 1.00 10.11 88 SER B O 1
ATOM 1320 N N . THR B 1 122 ? 11.011 -25.290 -20.026 1.00 10.92 89 THR B N 1
ATOM 1321 C CA . THR B 1 122 ? 10.030 -26.035 -19.256 1.00 11.62 89 THR B CA 1
ATOM 1322 C C . THR B 1 122 ? 10.086 -27.532 -19.551 1.00 11.25 89 THR B C 1
ATOM 1323 O O . THR B 1 122 ? 9.404 -28.316 -18.875 1.00 10.98 89 THR B O 1
ATOM 1327 N N . ARG B 1 123 ? 10.849 -27.931 -20.572 1.00 11.80 90 ARG B N 1
ATOM 1328 C CA . ARG B 1 123 ? 11.130 -29.350 -20.790 1.00 12.32 90 ARG B CA 1
ATOM 1329 C C . ARG B 1 123 ? 12.069 -29.861 -19.700 1.00 12.97 90 ARG B C 1
ATOM 1330 O O . ARG B 1 123 ? 11.986 -31.023 -19.292 1.00 14.57 90 ARG B O 1
ATOM 1332 N N . VAL B 1 124 ? 12.939 -28.981 -19.213 1.00 12.79 91 VAL B N 1
ATOM 1333 C CA . VAL B 1 124 ? 13.865 -29.310 -18.122 1.00 12.68 91 VAL B CA 1
ATOM 1334 C C . VAL B 1 124 ? 13.186 -29.231 -16.732 1.00 12.85 91 VAL B C 1
ATOM 1335 O O . VAL B 1 124 ? 13.285 -30.167 -15.931 1.00 12.93 91 VAL B O 1
ATOM 1339 N N . LEU B 1 125 ? 12.502 -28.126 -16.449 1.00 12.34 92 LEU B N 1
ATOM 1340 C CA . LEU B 1 125 ? 11.742 -27.990 -15.202 1.00 12.54 92 LEU B CA 1
ATOM 1341 C C . LEU B 1 125 ? 10.462 -27.251 -15.528 1.00 12.21 92 LEU B C 1
ATOM 1342 O O . LEU B 1 125 ? 10.528 -26.163 -16.098 1.00 11.30 92 LEU B O 1
ATOM 1347 N N . PRO B 1 126 ? 9.296 -27.832 -15.186 1.00 12.27 93 PRO B N 1
ATOM 1348 C CA . PRO B 1 126 ? 7.994 -27.185 -15.370 1.00 12.31 93 PRO B CA 1
ATOM 1349 C C . PRO B 1 126 ? 7.940 -25.839 -14.649 1.00 11.43 93 PRO B C 1
ATOM 1350 O O . PRO B 1 126 ? 8.717 -25.612 -13.720 1.00 11.16 93 PRO B O 1
ATOM 1354 N N . ALA B 1 127 ? 7.041 -24.970 -15.102 1.00 11.33 94 ALA B N 1
ATOM 1355 C CA . ALA B 1 127 ? 6.764 -23.708 -14.419 1.00 11.54 94 ALA B CA 1
ATOM 1356 C C . ALA B 1 127 ? 6.515 -23.958 -12.938 1.00 11.95 94 ALA B C 1
ATOM 1357 O O . ALA B 1 127 ? 5.716 -24.840 -12.582 1.00 12.57 94 ALA B O 1
ATOM 1359 N N . GLN B 1 128 ? 7.168 -23.176 -12.085 1.00 11.91 95 GLN B N 1
ATOM 1360 C CA . GLN B 1 128 ? 7.117 -23.415 -10.636 1.00 12.55 95 GLN B CA 1
ATOM 1361 C C . GLN B 1 128 ? 6.169 -22.484 -9.860 1.00 13.37 95 GLN B C 1
ATOM 1362 O O . GLN B 1 128 ? 6.179 -22.488 -8.618 1.00 14.27 95 GLN B O 1
ATOM 1368 N N . ALA B 1 129 ? 5.365 -21.684 -10.564 1.00 14.32 96 ALA B N 1
ATOM 1369 C CA . ALA B 1 129 ? 4.503 -20.710 -9.888 1.00 15.73 96 ALA B CA 1
ATOM 1370 C C . ALA B 1 129 ? 3.636 -21.402 -8.853 1.00 17.57 96 ALA B C 1
ATOM 1371 O O . ALA B 1 129 ? 3.073 -22.466 -9.128 1.00 18.13 96 ALA B O 1
ATOM 1373 N N . THR B 1 130 ? 3.588 -20.790 -7.668 1.00 18.86 97 THR B N 1
ATOM 1374 C CA . THR B 1 130 ? 2.755 -21.165 -6.505 1.00 20.71 97 THR B CA 1
ATOM 1375 C C . THR B 1 130 ? 3.538 -21.887 -5.407 1.00 21.13 97 THR B C 1
#

CATH classification: 2.30.30.140

GO terms:
  GO:0005515 protein binding (F, IPI)
  GO:0005634 nucleus (C, TAS)
  GO:0003712 transcription coregulator activity (F, TAS)
  GO:0005829 cytosol (C, TAS)
  GO:0045296 cadherin binding (F, HDA)
  GO:0005829 cytosol (C, IDA)
  GO:0043066 negative regulation of apoptotic process (P, IDA)
  GO:0006402 mRNA catabolic process (P, IDA)
  GO:0003723 RNA binding (F, IDA)
  GO:0010587 miRNA catabolic process (P, IDA)
  GO:0004519 endonuclease activity (F, IDA)
  GO:0004521 RNA endonuclease activity (F, IDA)
  GO:1905172 RISC complex binding (F, IDA)
  GO:0042470 melanosome (C, EXP)
  GO:0005634 nucleus (C, EXP)
  GO:0005737 cytoplasm (C, EXP)
  GO:1990599 3' overhang single-stranded DNA endonuclease activity (F, EXP)
  GO:0001649 osteoblast differentiation (P, HDA)
  GO:0070062 extracellular exosome (C, HDA)
  GO:0016020 membrane (C, HDA)

Organism: Homo sapiens (NCBI:txid9606)

Nearest PDB structures (foldseek):
  2hqx-assembly1_B  TM=1.009E+00  e=7.127E-18  Homo sapiens
  2hqe-assembly1_A  TM=9.939E-01  e=1.543E-16  Homo sapiens
  2o4x-assembly1_A  TM=9.939E-01  e=1.855E-16  Homo sapiens
  3bdl-assembly1_A  TM=9.892E-01  e=1.412E-15  Homo sapiens
  3omg-assembly2_B  TM=9.563E-01  e=7.632E-16  Homo sapiens

Sequence (180 aa):
TQFQKLMENMRNDIASHPPVEGSYAPRRGEFCIAKFVDGEWYRARVEKVESPAKIHVFYIDYGNREVLPSTRLGTLSPAFSTRVLPAQATTQFQKLMENMRNDIASHPPVEGSYAPRRGEFCIAKFVDGEWYRARVEKVESPAKIHVFYIDYGNREVLPSTRLGTLSPAFSTRVLPAQAT